Protein AF-M5BV93-F1 (afdb_monomer_lite)

pLDDT: mean 83.55, std 14.43, range [37.88, 98.06]

Organism: Thanatephorus cucumeris (strain AG1-IB / isolate 7/3/14) (NCBI:txid1108050)

Structure (mmCIF, N/CA/C/O backbone):
data_AF-M5BV93-F1
#
_entry.id   AF-M5BV93-F1
#
loop_
_atom_site.group_PDB
_atom_site.id
_atom_site.type_symbol
_atom_site.label_atom_id
_atom_site.label_alt_id
_atom_site.label_comp_id
_atom_site.label_asym_id
_atom_site.label_entity_id
_atom_site.label_seq_id
_atom_site.pdbx_PDB_ins_code
_atom_site.Cartn_x
_atom_site.Cartn_y
_atom_site.Cartn_z
_atom_site.occupancy
_atom_site.B_iso_or_equiv
_atom_site.auth_seq_id
_atom_site.auth_comp_id
_atom_site.auth_asym_id
_atom_site.auth_atom_id
_atom_site.pdbx_PDB_model_num
ATOM 1 N N . MET A 1 1 ? 0.399 -28.032 -55.503 1.00 44.06 1 MET A N 1
ATOM 2 C CA . MET A 1 1 ? 0.550 -26.565 -55.577 1.00 44.06 1 MET A CA 1
ATOM 3 C C . MET A 1 1 ? 1.725 -26.183 -54.693 1.00 44.06 1 MET A C 1
ATOM 5 O O . MET A 1 1 ? 1.679 -26.490 -53.510 1.00 44.06 1 MET A O 1
ATOM 9 N N . ALA A 1 2 ? 2.804 -25.650 -55.265 1.00 40.88 2 ALA A N 1
ATOM 10 C CA . ALA A 1 2 ? 4.003 -25.278 -54.513 1.00 40.88 2 ALA A CA 1
ATOM 11 C C . ALA A 1 2 ? 3.732 -23.995 -53.708 1.00 40.88 2 ALA A C 1
ATOM 13 O O . ALA A 1 2 ? 3.263 -23.006 -54.269 1.00 40.88 2 ALA A O 1
ATOM 14 N N . ALA A 1 3 ? 3.965 -24.034 -52.396 1.00 58.75 3 ALA A N 1
ATOM 15 C CA . ALA A 1 3 ? 3.723 -22.908 -51.503 1.00 58.75 3 ALA A CA 1
ATOM 16 C C . ALA A 1 3 ? 4.849 -21.866 -51.628 1.00 58.75 3 ALA A C 1
ATOM 18 O O . ALA A 1 3 ? 6.026 -22.208 -51.554 1.00 58.75 3 ALA A O 1
ATOM 19 N N . LEU A 1 4 ? 4.471 -20.589 -51.753 1.00 59.97 4 LEU A N 1
ATOM 20 C CA . LEU A 1 4 ? 5.341 -19.401 -51.861 1.00 59.97 4 LEU A CA 1
ATOM 21 C C . LEU A 1 4 ? 6.442 -19.288 -50.785 1.00 59.97 4 LEU A C 1
ATOM 23 O O . LEU A 1 4 ? 7.391 -18.530 -50.961 1.00 59.97 4 LEU A O 1
ATOM 27 N N . ALA A 1 5 ? 6.345 -20.053 -49.697 1.00 64.69 5 ALA A N 1
ATOM 28 C CA . ALA A 1 5 ? 7.326 -20.086 -48.618 1.00 64.69 5 ALA A CA 1
ATOM 29 C C . ALA A 1 5 ? 8.699 -20.654 -49.035 1.00 64.69 5 ALA A C 1
ATOM 31 O O . ALA A 1 5 ? 9.691 -20.344 -48.387 1.00 64.69 5 ALA A O 1
ATOM 32 N N . SER A 1 6 ? 8.792 -21.441 -50.117 1.00 69.38 6 SER A N 1
ATOM 33 C CA . SER A 1 6 ? 10.074 -22.004 -50.582 1.00 69.38 6 SER A CA 1
ATOM 34 C C . SER A 1 6 ? 10.890 -21.064 -51.482 1.00 69.38 6 SER A C 1
ATOM 36 O O . SER A 1 6 ? 11.976 -21.435 -51.916 1.00 69.38 6 SER A O 1
ATOM 38 N N . LEU A 1 7 ? 10.358 -19.881 -51.812 1.00 74.94 7 LEU A N 1
ATOM 39 C CA . LEU A 1 7 ? 10.981 -18.890 -52.703 1.00 74.94 7 LEU A CA 1
ATOM 40 C C . LEU A 1 7 ? 11.632 -17.719 -51.953 1.00 74.94 7 LEU A C 1
ATOM 42 O O . LEU A 1 7 ? 12.190 -16.828 -52.591 1.00 74.94 7 LEU A O 1
ATOM 46 N N . LEU A 1 8 ? 11.568 -17.699 -50.619 1.00 74.56 8 LEU A N 1
ATOM 47 C CA . LEU A 1 8 ? 12.142 -16.626 -49.811 1.00 74.56 8 LEU A CA 1
ATOM 48 C C . LEU A 1 8 ? 13.464 -17.066 -49.156 1.00 74.56 8 LEU A C 1
ATOM 50 O O . LEU A 1 8 ? 13.563 -18.201 -48.685 1.00 74.56 8 LEU A O 1
ATOM 54 N N . PRO A 1 9 ? 14.484 -16.186 -49.117 1.00 76.62 9 PRO A N 1
ATOM 55 C CA . PRO A 1 9 ? 15.747 -16.463 -48.441 1.00 76.62 9 PRO A CA 1
ATOM 56 C C . PRO A 1 9 ? 15.533 -16.638 -46.933 1.00 76.62 9 PRO A C 1
ATOM 58 O O . PRO A 1 9 ? 14.697 -15.962 -46.329 1.00 76.62 9 PRO A O 1
ATOM 61 N N . GLN A 1 10 ? 16.298 -17.547 -46.325 1.00 70.44 10 GLN A N 1
ATOM 62 C CA . GLN A 1 10 ? 16.201 -17.836 -44.893 1.00 70.44 10 GLN A CA 1
ATOM 63 C C . GLN A 1 10 ? 16.532 -16.590 -44.044 1.00 70.44 10 GLN A C 1
ATOM 65 O O . GLN A 1 10 ? 17.451 -15.841 -44.391 1.00 70.44 10 GLN A O 1
ATOM 70 N N . PRO A 1 11 ? 15.796 -16.343 -42.943 1.00 73.19 11 PRO A N 1
ATOM 71 C CA . PRO A 1 11 ? 16.008 -15.173 -42.097 1.00 73.19 11 PRO A CA 1
ATOM 72 C C . PRO A 1 11 ? 17.377 -15.218 -41.399 1.00 73.19 11 PRO A C 1
ATOM 74 O O . PRO A 1 11 ? 17.785 -16.241 -40.861 1.00 73.19 11 PRO A O 1
ATOM 77 N N . VAL A 1 12 ? 18.069 -14.074 -41.381 1.00 72.06 12 VAL A N 1
ATOM 78 C CA . VAL A 1 12 ? 19.452 -13.913 -40.876 1.00 72.06 12 VAL A CA 1
ATOM 79 C C . VAL A 1 12 ? 19.544 -13.949 -39.338 1.00 72.06 12 VAL A C 1
ATOM 81 O O . VAL A 1 12 ? 20.627 -14.118 -38.779 1.00 72.06 12 VAL A O 1
ATOM 84 N N . HIS A 1 13 ? 18.419 -13.823 -38.631 1.00 59.84 13 HIS A N 1
ATOM 85 C CA . HIS A 1 13 ? 18.359 -13.890 -37.171 1.00 59.84 13 HIS A CA 1
ATOM 86 C C . HIS A 1 13 ? 17.298 -14.902 -36.737 1.00 59.84 13 HIS A C 1
ATOM 88 O O . HIS A 1 13 ? 16.101 -14.633 -36.836 1.00 59.84 13 HIS A O 1
ATOM 94 N N . ALA A 1 14 ? 17.751 -16.064 -36.267 1.00 60.91 14 ALA A N 1
ATOM 95 C CA . ALA A 1 14 ? 16.921 -16.994 -35.511 1.00 60.91 14 ALA A CA 1
ATOM 96 C C . ALA A 1 14 ? 16.779 -16.481 -34.064 1.00 60.91 14 ALA A C 1
ATOM 98 O O . ALA A 1 14 ? 17.741 -15.908 -33.537 1.00 60.91 14 ALA A O 1
ATOM 99 N N . PRO A 1 15 ? 15.612 -16.635 -33.415 1.00 49.47 15 PRO A N 1
ATOM 100 C CA . PRO A 1 15 ? 15.511 -16.403 -31.981 1.00 49.47 15 PRO A CA 1
ATOM 101 C C . PRO A 1 15 ? 16.455 -17.364 -31.248 1.00 49.47 15 PRO A C 1
ATOM 103 O O . PRO A 1 15 ? 16.585 -18.527 -31.619 1.00 49.47 15 PRO A O 1
ATOM 106 N N . ILE A 1 16 ? 17.147 -16.833 -30.243 1.00 46.16 16 ILE A N 1
ATOM 107 C CA . ILE A 1 16 ? 18.013 -17.589 -29.340 1.00 46.16 16 ILE A CA 1
ATOM 108 C C . ILE A 1 16 ? 17.108 -18.551 -28.568 1.00 46.16 16 ILE A C 1
ATOM 110 O O . ILE A 1 16 ? 16.180 -18.104 -27.898 1.00 46.16 16 ILE A O 1
ATOM 114 N N . GLU A 1 17 ? 17.348 -19.850 -28.723 1.00 41.94 17 GLU A N 1
ATOM 115 C CA . GLU A 1 17 ? 16.700 -20.902 -27.944 1.00 41.94 17 GLU A CA 1
ATOM 116 C C . GLU A 1 17 ? 17.255 -20.833 -26.515 1.00 41.94 17 GLU A C 1
ATOM 118 O O . GLU A 1 17 ? 18.449 -21.048 -26.292 1.00 41.94 17 GLU A O 1
ATOM 123 N N . ASP A 1 18 ? 16.405 -20.458 -25.557 1.00 40.78 18 ASP A N 1
ATOM 124 C CA . ASP A 1 18 ? 16.686 -20.666 -24.140 1.00 40.78 18 ASP A CA 1
ATOM 125 C C . ASP A 1 18 ? 16.847 -22.177 -23.905 1.00 40.78 18 ASP A C 1
ATOM 127 O O . ASP A 1 18 ? 16.100 -22.977 -24.469 1.00 40.78 18 ASP A O 1
ATOM 131 N N . GLU A 1 19 ? 17.845 -22.572 -23.108 1.00 45.31 19 GLU A N 1
ATOM 132 C CA . GLU A 1 19 ? 18.128 -23.974 -22.782 1.00 45.31 19 GLU A CA 1
ATOM 133 C C . GLU A 1 19 ? 16.930 -24.609 -22.053 1.00 45.31 19 GLU A C 1
ATOM 135 O O . GLU A 1 19 ? 16.818 -24.564 -20.826 1.00 45.31 19 GLU A O 1
ATOM 140 N N . GLU A 1 20 ? 16.014 -25.196 -22.824 1.00 41.03 20 GLU A N 1
ATOM 141 C CA . GLU A 1 20 ? 14.934 -26.029 -22.319 1.00 41.03 20 GLU A CA 1
ATOM 142 C C . GLU A 1 20 ? 15.480 -27.406 -21.926 1.00 41.03 20 GLU A C 1
ATOM 144 O O . GLU A 1 20 ? 16.110 -28.133 -22.697 1.00 41.03 20 GLU A O 1
ATOM 149 N N . GLU A 1 21 ? 15.204 -27.752 -20.673 1.00 43.31 21 GLU A N 1
ATOM 150 C CA . GLU A 1 21 ? 15.234 -29.095 -20.115 1.00 43.31 21 GLU A CA 1
ATOM 151 C C . GLU A 1 21 ? 14.650 -30.093 -21.130 1.00 43.31 21 GLU A C 1
ATOM 153 O O . GLU A 1 21 ? 13.546 -29.892 -21.631 1.00 43.31 21 GLU A O 1
ATOM 158 N N . VAL A 1 22 ? 15.404 -31.149 -21.457 1.00 39.09 22 VAL A N 1
ATOM 159 C CA . VAL A 1 22 ? 15.088 -32.127 -22.513 1.00 39.09 22 VAL A CA 1
ATOM 160 C C . VAL A 1 22 ? 13.664 -32.678 -22.352 1.00 39.09 22 VAL A C 1
ATOM 162 O O . VAL A 1 22 ? 13.432 -33.657 -21.641 1.00 39.09 22 VAL A O 1
ATOM 165 N N . GLN A 1 23 ? 12.706 -32.071 -23.051 1.00 38.66 23 GLN A N 1
ATOM 166 C CA . GLN A 1 23 ? 11.392 -32.645 -23.289 1.00 38.66 23 GLN A CA 1
ATOM 167 C C . GLN A 1 23 ? 11.503 -33.612 -24.465 1.00 38.66 23 GLN A C 1
ATOM 169 O O . GLN A 1 23 ? 11.997 -33.282 -25.544 1.00 38.66 23 GLN A O 1
ATOM 174 N N . ALA A 1 24 ? 11.071 -34.849 -24.228 1.00 39.78 24 ALA A N 1
ATOM 175 C CA . ALA A 1 24 ? 11.022 -35.894 -25.240 1.00 39.78 24 ALA A CA 1
ATOM 176 C C . ALA A 1 24 ? 10.224 -35.431 -26.480 1.00 39.78 24 ALA A C 1
ATOM 178 O O . ALA A 1 24 ? 9.238 -34.704 -26.335 1.00 39.78 24 ALA A O 1
ATOM 179 N N . PRO A 1 25 ? 10.604 -35.865 -27.697 1.00 37.88 25 PRO A N 1
ATOM 180 C CA . PRO A 1 25 ? 9.969 -35.414 -28.929 1.00 37.88 25 PRO A CA 1
ATOM 181 C C . PRO A 1 25 ? 8.482 -35.778 -28.938 1.00 37.88 25 PRO A C 1
ATOM 183 O O . PRO A 1 25 ? 8.111 -36.953 -28.889 1.00 37.88 25 PRO A O 1
ATOM 186 N N . VAL A 1 26 ? 7.627 -34.759 -29.039 1.00 40.81 26 VAL A N 1
ATOM 187 C CA . VAL A 1 26 ? 6.180 -34.917 -29.207 1.00 40.81 26 VAL A CA 1
ATOM 188 C C . VAL A 1 26 ? 5.905 -35.352 -30.646 1.00 40.81 26 VAL A C 1
ATOM 190 O O . VAL A 1 26 ? 5.585 -34.560 -31.528 1.00 40.81 26 VAL A O 1
ATOM 193 N N . THR A 1 27 ? 6.061 -36.644 -30.917 1.00 38.44 27 THR A N 1
ATOM 194 C CA . THR A 1 27 ? 5.458 -37.254 -32.100 1.00 38.44 27 THR A CA 1
ATOM 195 C C . THR A 1 27 ? 3.942 -37.194 -31.941 1.00 38.44 27 THR A C 1
ATOM 197 O O . THR A 1 27 ? 3.404 -37.745 -30.980 1.00 38.44 27 THR A O 1
ATOM 200 N N . THR A 1 28 ? 3.240 -36.575 -32.890 1.00 44.41 28 THR A N 1
ATOM 201 C CA . THR A 1 28 ? 1.785 -36.693 -33.083 1.00 44.41 28 THR A CA 1
ATOM 202 C C . THR A 1 28 ? 1.445 -38.106 -33.570 1.00 44.41 28 THR A C 1
ATOM 204 O O . THR A 1 28 ? 1.007 -38.334 -34.691 1.00 44.41 28 THR A O 1
ATOM 207 N N . ALA A 1 29 ? 1.684 -39.092 -32.712 1.00 42.03 29 ALA A N 1
ATOM 208 C CA . ALA A 1 29 ? 1.083 -40.408 -32.799 1.00 42.03 29 ALA A CA 1
ATOM 209 C C . ALA A 1 29 ? -0.076 -40.414 -31.799 1.00 42.03 29 ALA A C 1
ATOM 211 O O . ALA A 1 29 ? 0.137 -40.147 -30.616 1.00 42.03 29 ALA A O 1
ATOM 212 N N . LEU A 1 30 ? -1.304 -40.673 -32.265 1.00 47.44 30 LEU A N 1
ATOM 213 C CA . LEU A 1 30 ? -2.432 -40.907 -31.366 1.00 47.44 30 LEU A CA 1
ATOM 214 C C . LEU A 1 30 ? -2.038 -42.027 -30.395 1.00 47.44 30 LEU A C 1
ATOM 216 O O . LEU A 1 30 ? -1.857 -43.173 -30.807 1.00 47.44 30 LEU A O 1
ATOM 220 N N . ALA A 1 31 ? -1.895 -41.691 -29.112 1.00 50.12 31 ALA A N 1
ATOM 221 C CA . ALA A 1 31 ? -1.793 -42.688 -28.058 1.00 50.12 31 ALA A CA 1
ATOM 222 C C . ALA A 1 31 ? -3.003 -43.639 -28.164 1.00 50.12 31 ALA A C 1
ATOM 224 O O . ALA A 1 31 ? -4.094 -43.182 -28.524 1.00 50.12 31 ALA A O 1
ATOM 225 N N . PRO A 1 32 ? -2.852 -44.945 -27.872 1.00 48.50 32 PRO A N 1
ATOM 226 C CA . PRO A 1 32 ? -3.992 -45.851 -27.850 1.00 48.50 32 PRO A CA 1
ATOM 227 C C . PRO A 1 32 ? -5.024 -45.289 -26.873 1.00 48.50 32 PRO A C 1
ATOM 229 O O . PRO A 1 32 ? -4.730 -45.119 -25.689 1.00 48.50 32 PRO A O 1
ATOM 232 N N . ALA A 1 33 ? -6.208 -44.948 -27.383 1.00 59.50 33 ALA A N 1
ATOM 233 C CA . ALA A 1 33 ? -7.297 -44.455 -26.560 1.00 59.50 33 ALA A CA 1
ATOM 234 C C . ALA A 1 33 ? -7.592 -45.511 -25.490 1.00 59.50 33 ALA A C 1
ATOM 236 O O . ALA A 1 33 ? -8.011 -46.627 -25.803 1.00 59.50 33 ALA A O 1
ATOM 237 N N . VAL A 1 34 ? -7.319 -45.180 -24.228 1.00 65.44 34 VAL A N 1
ATOM 238 C CA . VAL A 1 34 ? -7.733 -46.011 -23.101 1.00 65.44 34 VAL A CA 1
ATOM 239 C C . VAL A 1 34 ? -9.257 -46.047 -23.147 1.00 65.44 34 VAL A C 1
ATOM 241 O O . VAL A 1 34 ? -9.915 -45.021 -22.984 1.00 65.44 34 VAL A O 1
ATOM 244 N N . VAL A 1 35 ? -9.825 -47.212 -23.454 1.00 76.06 35 VAL A N 1
ATOM 245 C CA . VAL A 1 35 ? -11.278 -47.382 -23.528 1.00 76.06 35 VAL A CA 1
ATOM 246 C C . VAL A 1 35 ? -11.812 -47.396 -22.102 1.00 76.06 35 VAL A C 1
ATOM 248 O O . VAL A 1 35 ? -11.743 -48.406 -21.405 1.00 76.06 35 VAL A O 1
ATOM 251 N N . ILE A 1 36 ? -12.311 -46.245 -21.659 1.00 82.81 36 ILE A N 1
ATOM 252 C CA . ILE A 1 36 ? -12.978 -46.089 -20.367 1.00 82.81 36 ILE A CA 1
ATOM 253 C C . ILE A 1 36 ? -14.384 -46.690 -20.498 1.00 82.81 36 ILE A C 1
ATOM 255 O O . ILE A 1 36 ? -15.158 -46.215 -21.337 1.00 82.81 36 ILE A O 1
ATOM 259 N N . PRO A 1 37 ? -14.759 -47.710 -19.699 1.00 84.94 37 PRO A N 1
ATOM 260 C CA . PRO A 1 37 ? -16.099 -48.277 -19.780 1.00 84.94 37 PRO A CA 1
ATOM 261 C C . PRO A 1 37 ? -17.160 -47.215 -19.440 1.00 84.94 37 PRO A C 1
ATOM 263 O O . PRO A 1 37 ? -16.916 -46.355 -18.582 1.00 84.94 37 PRO A O 1
ATOM 266 N N . PRO A 1 38 ? -18.339 -47.243 -20.084 1.00 85.25 38 PRO A N 1
ATOM 267 C CA . PRO A 1 38 ? -19.415 -46.306 -19.789 1.00 85.25 38 PRO A CA 1
ATOM 268 C C . PRO A 1 38 ? -20.003 -46.550 -18.391 1.00 85.25 38 PRO A C 1
ATOM 270 O O . PRO A 1 38 ? -19.792 -47.594 -17.768 1.00 85.25 38 PRO A O 1
ATOM 273 N N . TYR A 1 39 ? -20.758 -45.566 -17.900 1.00 85.56 39 TYR A N 1
ATOM 274 C CA . TYR A 1 39 ? -21.454 -45.647 -16.615 1.00 85.56 39 TYR A CA 1
ATOM 275 C C . TYR A 1 39 ? -22.301 -46.930 -16.512 1.00 85.56 39 TYR A C 1
ATOM 277 O O . TYR A 1 39 ? -22.977 -47.309 -17.469 1.00 85.56 39 TYR A O 1
ATOM 285 N N . GLY A 1 40 ? -22.229 -47.624 -15.372 1.00 82.62 40 GLY A N 1
ATOM 286 C CA . GLY A 1 40 ? -22.918 -48.903 -15.148 1.00 82.62 40 GLY A CA 1
ATOM 287 C C . GLY A 1 40 ? -22.202 -50.160 -15.673 1.00 82.62 40 GLY A C 1
ATOM 288 O O . GLY A 1 40 ? -22.586 -51.266 -15.300 1.00 82.62 40 GLY A O 1
ATOM 289 N N . GLN A 1 41 ? -21.133 -50.029 -16.471 1.00 84.50 41 GLN A N 1
ATOM 290 C CA . GLN A 1 41 ? -20.312 -51.161 -16.950 1.00 84.50 41 GLN A CA 1
ATOM 291 C C . GLN A 1 41 ? -18.921 -51.219 -16.294 1.00 84.50 41 GLN A C 1
ATOM 293 O O . GLN A 1 41 ? -18.026 -51.917 -16.765 1.00 84.50 41 GLN A O 1
ATOM 298 N N . ARG A 1 42 ? -18.726 -50.495 -15.185 1.00 82.25 42 ARG A N 1
ATOM 299 C CA . ARG A 1 42 ? -17.436 -50.368 -14.479 1.00 82.25 42 ARG A CA 1
ATOM 300 C C . ARG A 1 42 ? -17.229 -51.383 -13.349 1.00 82.25 42 ARG A C 1
ATOM 302 O O . ARG A 1 42 ? -16.289 -51.263 -12.566 1.00 82.25 42 ARG A O 1
ATOM 309 N N . ASN A 1 43 ? -18.075 -52.407 -13.263 1.00 78.50 43 ASN A N 1
ATOM 310 C CA . ASN A 1 43 ? -17.977 -53.430 -12.224 1.00 78.50 43 ASN A CA 1
ATOM 311 C C . ASN A 1 43 ? -16.667 -54.222 -12.352 1.00 78.50 43 ASN A C 1
ATOM 313 O O . ASN A 1 43 ? -16.418 -54.881 -13.357 1.00 78.50 43 ASN A O 1
ATOM 317 N N . GLY A 1 44 ? -15.824 -54.152 -11.318 1.00 81.50 44 GLY A N 1
ATOM 318 C CA . GLY A 1 44 ? -14.508 -54.801 -11.293 1.00 81.50 44 GLY A CA 1
ATOM 319 C C . GLY A 1 44 ? -13.387 -54.012 -11.981 1.00 81.50 44 GLY A C 1
ATOM 320 O O . GLY A 1 44 ? -12.223 -54.393 -11.854 1.00 81.50 44 GLY A O 1
ATOM 321 N N . TRP A 1 45 ? -13.702 -52.893 -12.638 1.00 84.44 45 TRP A N 1
ATOM 322 C CA . TRP A 1 45 ? -12.709 -51.996 -13.223 1.00 84.44 45 TRP A CA 1
ATOM 323 C C . TRP A 1 45 ? -12.146 -51.045 -12.159 1.00 84.44 45 TRP A C 1
ATOM 325 O O . TRP A 1 45 ? -12.879 -50.492 -11.340 1.00 84.44 45 TRP A O 1
ATOM 335 N N . ARG A 1 46 ? -10.819 -50.882 -12.135 1.00 87.06 46 ARG A N 1
ATOM 336 C CA . ARG A 1 46 ? -10.105 -50.115 -11.104 1.00 87.06 46 ARG A CA 1
ATOM 337 C C . ARG A 1 46 ? -9.221 -49.054 -11.760 1.00 87.06 46 ARG A C 1
ATOM 339 O O . ARG A 1 46 ? -8.147 -49.408 -12.242 1.00 87.06 46 ARG A O 1
ATOM 346 N N . PRO A 1 47 ? -9.643 -47.781 -11.772 1.00 87.38 47 PRO A N 1
ATOM 347 C CA . PRO A 1 47 ? -8.819 -46.697 -12.297 1.00 87.38 47 PRO A CA 1
ATOM 348 C C . PRO A 1 47 ? -7.612 -46.459 -11.377 1.00 87.38 47 PRO A C 1
ATOM 350 O O . PRO A 1 47 ? -7.765 -46.335 -10.159 1.00 87.38 47 PRO A O 1
ATOM 353 N N . SER A 1 48 ? -6.405 -46.409 -11.945 1.00 84.31 48 SER A N 1
ATOM 354 C CA . SER A 1 48 ? -5.163 -46.178 -11.191 1.00 84.31 48 SER A CA 1
ATOM 355 C C . SER A 1 48 ? -4.246 -45.145 -11.837 1.00 84.31 48 SER A C 1
ATOM 357 O O . SER A 1 48 ? -3.507 -44.471 -11.118 1.00 84.31 48 SER A O 1
ATOM 359 N N . LYS A 1 49 ? -4.235 -45.036 -13.167 1.00 87.50 49 LYS A N 1
ATOM 360 C CA . LYS A 1 49 ? -3.414 -44.069 -13.902 1.00 87.50 49 LYS A CA 1
ATOM 361 C C . LYS A 1 49 ? -4.229 -42.817 -14.193 1.00 87.50 49 LYS A C 1
ATOM 363 O O . LYS A 1 49 ? -5.444 -42.885 -14.329 1.00 87.50 49 LYS A O 1
ATOM 368 N N . GLN A 1 50 ? -3.554 -41.683 -14.384 1.00 86.62 50 GLN A N 1
ATOM 369 C CA . GLN A 1 50 ? -4.232 -40.434 -14.749 1.00 86.62 50 GLN A CA 1
ATOM 370 C C . GLN A 1 50 ? -5.020 -40.561 -16.067 1.00 86.62 50 GLN A C 1
ATOM 372 O O . GLN A 1 50 ? -6.086 -39.970 -16.205 1.00 86.62 50 GLN A O 1
ATOM 377 N N . ALA A 1 51 ? -4.535 -41.392 -16.996 1.00 87.88 51 ALA A N 1
ATOM 378 C CA . ALA A 1 51 ? -5.202 -41.681 -18.264 1.00 87.88 51 ALA A CA 1
ATOM 379 C C . ALA A 1 51 ? -6.540 -42.433 -18.109 1.00 87.88 51 ALA A C 1
ATOM 381 O O . ALA A 1 51 ? -7.388 -42.332 -18.991 1.00 87.88 51 ALA A O 1
ATOM 382 N N . ASP A 1 52 ? -6.759 -43.141 -16.993 1.00 88.19 52 ASP A N 1
ATOM 383 C CA . ASP A 1 52 ? -8.005 -43.879 -16.745 1.00 88.19 52 ASP A CA 1
ATOM 384 C C . ASP A 1 52 ? -9.180 -42.935 -16.429 1.00 88.19 52 ASP A C 1
ATOM 386 O O . ASP A 1 52 ? -10.327 -43.368 -16.435 1.00 88.19 52 ASP A O 1
ATOM 390 N N . PHE A 1 53 ? -8.910 -41.652 -16.159 1.00 87.25 53 PHE A N 1
ATOM 391 C CA . PHE A 1 53 ? -9.928 -40.639 -15.870 1.00 87.25 53 PHE A CA 1
ATOM 392 C C . PHE A 1 53 ? -10.311 -39.793 -17.096 1.00 87.25 53 PHE A C 1
ATOM 394 O O . PHE A 1 53 ? -11.228 -38.986 -17.002 1.00 87.25 53 PHE A O 1
ATOM 401 N N . GLY A 1 54 ? -9.645 -39.954 -18.248 1.00 86.06 54 GLY A N 1
ATOM 402 C CA . GLY A 1 54 ? -9.934 -39.168 -19.456 1.00 86.06 54 GLY A CA 1
ATOM 403 C C . GLY A 1 54 ? -9.769 -37.660 -19.226 1.00 86.06 54 GLY A C 1
ATOM 404 O O . GLY A 1 54 ? -8.674 -37.209 -18.900 1.00 86.06 54 GLY A O 1
ATOM 405 N N . ASP A 1 55 ? -10.863 -36.903 -19.354 1.00 83.75 55 ASP A N 1
ATOM 406 C CA . ASP A 1 55 ? -10.935 -35.451 -19.084 1.00 83.75 55 ASP A CA 1
ATOM 407 C C . ASP A 1 55 ? -11.029 -35.115 -17.575 1.00 83.75 55 ASP A C 1
ATOM 409 O O . ASP A 1 55 ? -11.233 -33.976 -17.161 1.00 83.75 55 ASP A O 1
ATOM 413 N N . GLY A 1 56 ? -10.885 -36.130 -16.719 1.00 85.00 56 GLY A N 1
ATOM 414 C CA . GLY A 1 56 ? -10.949 -36.022 -15.269 1.00 85.00 56 GLY A CA 1
ATOM 415 C C . GLY A 1 56 ? -12.249 -36.565 -14.673 1.00 85.00 56 GLY A C 1
ATOM 416 O O . GLY A 1 56 ? -13.086 -37.175 -15.335 1.00 85.00 56 GLY A O 1
ATOM 417 N N . GLY A 1 57 ? -12.402 -36.350 -13.365 1.00 87.44 57 GLY A N 1
ATOM 418 C CA . GLY A 1 57 ? -13.522 -36.874 -12.583 1.00 87.44 57 GLY A CA 1
ATOM 419 C C . GLY A 1 57 ? -13.248 -38.259 -11.991 1.00 87.44 57 GLY A C 1
ATOM 420 O O . GLY A 1 57 ? -12.626 -39.120 -12.604 1.00 87.44 57 GLY A O 1
ATOM 421 N N . ALA A 1 58 ? -13.689 -38.458 -10.749 1.00 91.25 58 ALA A N 1
ATOM 422 C CA . ALA A 1 58 ? -13.607 -39.742 -10.059 1.00 91.25 58 ALA A CA 1
ATOM 423 C C . ALA A 1 58 ? -14.934 -40.499 -10.204 1.00 91.25 58 ALA A C 1
ATOM 425 O O . ALA A 1 58 ? -16.006 -39.894 -10.194 1.00 91.25 58 ALA A O 1
ATOM 426 N N . TYR A 1 59 ? -14.871 -41.824 -10.296 1.00 90.12 59 TYR A N 1
ATOM 427 C CA . TYR A 1 59 ? -16.035 -42.690 -10.452 1.00 90.12 59 TYR A CA 1
ATOM 428 C C . TYR A 1 59 ? -16.530 -43.170 -9.081 1.00 90.12 59 TYR A C 1
ATOM 430 O O . TYR A 1 59 ? -15.872 -44.013 -8.466 1.00 90.12 59 TYR A O 1
ATOM 438 N N . PRO A 1 60 ? -17.683 -42.683 -8.580 1.00 89.44 60 PRO A N 1
ATOM 439 C CA . PRO A 1 60 ? -18.169 -43.036 -7.242 1.00 89.44 60 PRO A CA 1
ATOM 440 C C . PRO A 1 60 ? -18.601 -44.506 -7.123 1.00 89.44 60 PRO A C 1
ATOM 442 O O . PRO A 1 60 ? -18.623 -45.051 -6.024 1.00 89.44 60 PRO A O 1
ATOM 445 N N . GLU A 1 61 ? -18.915 -45.153 -8.248 1.00 88.50 61 GLU A N 1
ATOM 446 C CA . GLU A 1 61 ? -19.265 -46.579 -8.341 1.00 88.50 61 GLU A CA 1
ATOM 447 C C . GLU A 1 61 ? -18.057 -47.518 -8.163 1.00 88.50 61 GLU A C 1
ATOM 449 O O . GLU A 1 61 ? -18.215 -48.688 -7.818 1.00 88.50 61 GLU A O 1
ATOM 454 N N . CYS A 1 62 ? -16.835 -47.004 -8.336 1.00 87.25 62 CYS A N 1
ATOM 455 C CA . CYS A 1 62 ? -15.608 -47.751 -8.095 1.00 87.25 62 CYS A CA 1
ATOM 456 C C . CYS A 1 62 ? -15.122 -47.487 -6.661 1.00 87.25 62 CYS A C 1
ATOM 458 O O . CYS A 1 62 ? -14.566 -46.428 -6.371 1.00 87.25 62 CYS A O 1
ATOM 460 N N . HIS A 1 63 ? -15.280 -48.460 -5.759 1.00 87.62 63 HIS A N 1
ATOM 461 C CA . HIS A 1 63 ? -14.860 -48.369 -4.348 1.00 87.62 63 HIS A CA 1
ATOM 462 C C . HIS A 1 63 ? -13.331 -48.467 -4.153 1.00 87.62 63 HIS A C 1
ATOM 464 O O . HIS A 1 63 ? -12.819 -49.337 -3.449 1.00 87.62 63 HIS A O 1
ATOM 470 N N . VAL A 1 64 ? -12.587 -47.576 -4.802 1.00 88.94 64 VAL A N 1
ATOM 471 C CA . VAL A 1 64 ? -11.134 -47.411 -4.700 1.00 88.94 64 VAL A CA 1
ATOM 472 C C . VAL A 1 64 ? -10.843 -45.922 -4.542 1.00 88.94 64 VAL A C 1
ATOM 474 O O . VAL A 1 64 ? -11.539 -45.088 -5.122 1.00 88.94 64 VAL A O 1
ATOM 477 N N . ALA A 1 65 ? -9.820 -45.580 -3.756 1.00 89.31 65 ALA A N 1
ATOM 478 C CA . ALA A 1 65 ? -9.366 -44.201 -3.631 1.00 89.31 65 ALA A CA 1
ATOM 479 C C . ALA A 1 65 ? -8.818 -43.707 -4.978 1.00 89.31 65 ALA A C 1
ATOM 481 O O . ALA A 1 65 ? -7.824 -44.223 -5.487 1.00 89.31 65 ALA A O 1
ATOM 482 N N . GLN A 1 66 ? -9.499 -42.721 -5.547 1.00 90.75 66 GLN A N 1
ATOM 483 C CA . GLN A 1 66 ? -9.214 -42.154 -6.857 1.00 90.75 66 GLN A CA 1
ATOM 484 C C . GLN A 1 66 ? -8.739 -40.719 -6.688 1.00 90.75 66 GLN A C 1
ATOM 486 O O . GLN A 1 66 ? -9.318 -39.963 -5.910 1.00 90.75 66 GLN A O 1
ATOM 491 N N . TYR A 1 67 ? -7.701 -40.349 -7.433 1.00 91.00 67 TYR A N 1
ATOM 492 C CA . TYR A 1 67 ? -7.074 -39.033 -7.333 1.00 91.00 67 TYR A CA 1
ATOM 493 C C . TYR A 1 67 ? -6.840 -38.427 -8.727 1.00 91.00 67 TYR A C 1
ATOM 495 O O . TYR A 1 67 ? -5.685 -38.313 -9.142 1.00 91.00 67 TYR A O 1
ATOM 503 N N . PRO A 1 68 ? -7.900 -38.062 -9.479 1.00 91.88 68 PRO A N 1
ATOM 504 C CA . PRO A 1 68 ? -7.730 -37.330 -10.732 1.00 91.88 68 PRO A CA 1
ATOM 505 C C . PRO A 1 68 ? -6.958 -36.028 -10.478 1.00 91.88 68 PRO A C 1
ATOM 507 O O . PRO A 1 68 ? -7.273 -35.305 -9.533 1.00 91.88 68 PRO A O 1
ATOM 510 N N . LEU A 1 69 ? -5.944 -35.735 -11.297 1.00 89.69 69 LEU A N 1
ATOM 511 C CA . LEU A 1 69 ? -5.062 -34.562 -11.156 1.00 89.69 69 LEU A CA 1
ATOM 512 C C . LEU A 1 69 ? -4.365 -34.481 -9.784 1.00 89.69 69 LEU A C 1
ATOM 514 O O . LEU A 1 69 ? -4.084 -33.394 -9.284 1.00 89.69 69 LEU A O 1
ATOM 518 N N . ASP A 1 70 ? -4.141 -35.631 -9.140 1.00 88.75 70 ASP A N 1
ATOM 519 C CA . ASP A 1 70 ? -3.570 -35.746 -7.791 1.00 88.75 70 ASP A CA 1
ATOM 520 C C . ASP A 1 70 ? -4.360 -35.016 -6.683 1.00 88.75 70 ASP A C 1
ATOM 522 O O . ASP A 1 70 ? -3.886 -34.871 -5.549 1.00 88.75 70 ASP A O 1
ATOM 526 N N . LEU A 1 71 ? -5.599 -34.603 -6.969 1.00 88.69 71 LEU A N 1
ATOM 527 C CA . LEU A 1 71 ? -6.487 -33.948 -6.013 1.00 88.69 71 LEU A CA 1
ATOM 528 C C . LEU A 1 71 ? -6.827 -34.903 -4.867 1.00 88.69 71 LEU A C 1
ATOM 530 O O . LEU A 1 71 ? -7.180 -36.054 -5.093 1.00 88.69 71 LEU A O 1
ATOM 534 N N . GLY A 1 72 ? -6.739 -34.427 -3.622 1.00 86.44 72 GLY A N 1
ATOM 535 C CA . GLY A 1 72 ? -7.050 -35.220 -2.425 1.00 86.44 72 GLY A CA 1
ATOM 536 C C . GLY A 1 72 ? -5.898 -36.085 -1.898 1.00 86.44 72 GLY A C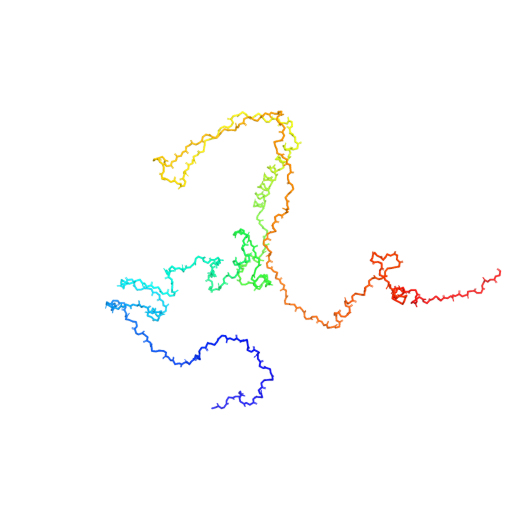 1
ATOM 537 O O . GLY A 1 72 ? -6.013 -36.641 -0.802 1.00 86.44 72 GLY A O 1
ATOM 538 N N . LYS A 1 73 ? -4.759 -36.159 -2.604 1.00 88.62 73 LYS A N 1
ATOM 539 C CA . LYS A 1 73 ? -3.531 -36.728 -2.032 1.00 88.62 73 LYS A CA 1
ATOM 540 C C . LYS A 1 73 ? -2.986 -35.799 -0.948 1.00 88.62 73 LYS A C 1
ATOM 542 O O . LYS A 1 73 ? -2.907 -34.581 -1.119 1.00 88.62 73 LYS A O 1
ATOM 547 N N . LYS A 1 74 ? -2.569 -36.375 0.182 1.00 85.75 74 LYS A N 1
ATOM 548 C CA . LYS A 1 74 ? -1.842 -35.622 1.210 1.00 85.75 74 LYS A CA 1
ATOM 549 C C . LYS A 1 74 ? -0.499 -35.186 0.625 1.00 85.75 74 LYS A C 1
ATOM 551 O O . LYS A 1 74 ? 0.294 -36.029 0.215 1.00 85.75 74 LYS A O 1
ATOM 556 N N . LYS A 1 75 ? -0.246 -33.876 0.585 1.00 82.94 75 LYS A N 1
ATOM 557 C CA . LYS A 1 75 ? 1.058 -33.338 0.179 1.00 82.94 75 LYS A CA 1
ATOM 558 C C . LYS A 1 75 ? 2.111 -33.750 1.215 1.00 82.94 75 LYS A C 1
ATOM 560 O O . LYS A 1 75 ? 1.857 -33.647 2.412 1.00 82.94 75 LYS A O 1
ATOM 565 N N . ALA A 1 76 ? 3.271 -34.221 0.750 1.00 76.81 76 ALA A N 1
ATOM 566 C CA . ALA A 1 76 ? 4.314 -34.802 1.601 1.00 76.81 76 ALA A CA 1
ATOM 567 C C . ALA A 1 76 ? 4.925 -33.803 2.602 1.00 76.81 76 ALA A C 1
ATOM 569 O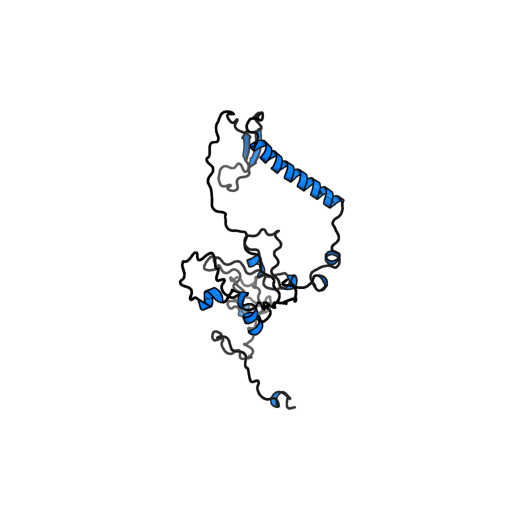 O . ALA A 1 76 ? 5.347 -34.215 3.675 1.00 76.81 76 ALA A O 1
ATOM 570 N N . ASN A 1 77 ? 4.924 -32.503 2.279 1.00 80.06 77 ASN A N 1
ATOM 571 C CA . ASN A 1 77 ? 5.385 -31.436 3.165 1.00 80.06 77 ASN A CA 1
ATOM 572 C C . ASN A 1 77 ? 4.430 -30.231 3.122 1.00 80.06 77 ASN A C 1
ATOM 574 O O . ASN A 1 77 ? 3.982 -29.855 2.032 1.00 80.06 77 ASN A O 1
ATOM 578 N N . PRO A 1 78 ? 4.145 -29.581 4.267 1.00 81.00 78 PRO A N 1
ATOM 579 C CA . PRO A 1 78 ? 3.515 -28.268 4.268 1.00 81.00 78 PRO A CA 1
ATOM 580 C C . PRO A 1 78 ? 4.503 -27.256 3.667 1.00 81.00 78 PRO A C 1
ATOM 582 O O . PRO A 1 78 ? 5.481 -26.869 4.300 1.00 81.00 78 PRO A O 1
ATOM 585 N N . GLY A 1 79 ? 4.293 -26.871 2.409 1.00 81.56 79 GLY A N 1
ATOM 586 C CA . GLY A 1 79 ? 5.099 -25.844 1.750 1.00 81.56 79 GLY A CA 1
ATOM 587 C C . GLY A 1 79 ? 4.686 -24.436 2.187 1.00 81.56 79 GLY A C 1
ATOM 588 O O . GLY A 1 79 ? 3.502 -24.173 2.373 1.00 81.56 79 GLY A O 1
ATOM 589 N N . ASN A 1 80 ? 5.643 -23.509 2.282 1.00 85.81 80 ASN A N 1
ATOM 590 C CA . ASN A 1 80 ? 5.396 -22.077 2.521 1.00 85.81 80 ASN A CA 1
ATOM 591 C C . ASN A 1 80 ? 4.998 -21.329 1.227 1.00 85.81 80 ASN A C 1
ATOM 593 O O . ASN A 1 80 ? 5.459 -20.222 0.962 1.00 85.81 80 ASN A O 1
ATOM 597 N N . THR A 1 81 ? 4.219 -21.976 0.359 1.00 86.06 81 THR A N 1
ATOM 598 C CA . THR A 1 81 ? 3.824 -21.429 -0.945 1.00 86.06 81 THR A CA 1
ATOM 599 C C . THR A 1 81 ? 2.382 -20.951 -0.885 1.00 86.06 81 THR A C 1
ATOM 601 O O . THR A 1 81 ? 1.503 -21.657 -0.388 1.00 86.06 81 THR A O 1
ATOM 604 N N . LEU A 1 82 ? 2.135 -19.735 -1.377 1.00 85.88 82 LEU A N 1
ATOM 605 C CA . LEU A 1 82 ? 0.776 -19.237 -1.557 1.00 85.88 82 LEU A CA 1
ATOM 606 C C . LEU A 1 82 ? 0.068 -20.107 -2.602 1.00 85.88 82 LEU A C 1
ATOM 608 O O . LEU A 1 82 ? 0.654 -20.445 -3.631 1.00 85.88 82 LEU A O 1
ATOM 612 N N . ALA A 1 83 ? -1.180 -20.488 -2.330 1.00 88.69 83 ALA A N 1
ATOM 613 C CA . ALA A 1 83 ? -1.967 -21.268 -3.276 1.00 88.69 83 ALA A CA 1
ATOM 614 C C . ALA A 1 83 ? -2.163 -20.480 -4.579 1.00 88.69 83 ALA A C 1
ATOM 616 O O . ALA A 1 83 ? -2.524 -19.304 -4.540 1.00 88.69 83 ALA A O 1
ATOM 617 N N . LEU A 1 84 ? -1.949 -21.139 -5.721 1.00 90.25 84 LEU A N 1
ATOM 618 C CA . LEU A 1 84 ? -2.215 -20.551 -7.028 1.00 90.25 84 LEU A CA 1
ATOM 619 C C . LEU A 1 84 ? -3.722 -20.318 -7.164 1.00 90.25 84 LEU A C 1
ATOM 621 O O . LEU A 1 84 ? -4.504 -21.267 -7.129 1.00 90.25 84 LEU A O 1
ATOM 625 N N . GLN A 1 85 ? -4.120 -19.056 -7.262 1.00 92.00 85 GLN A N 1
ATOM 626 C CA . GLN A 1 85 ? -5.510 -18.662 -7.453 1.00 92.00 85 GLN A CA 1
ATOM 627 C C . GLN A 1 85 ? -5.767 -18.398 -8.935 1.00 92.00 85 GLN A C 1
ATOM 629 O O . GLN A 1 85 ? -4.868 -17.979 -9.662 1.00 92.00 85 GLN A O 1
ATOM 634 N N . VAL A 1 86 ? -7.003 -18.621 -9.365 1.00 93.62 86 VAL A N 1
ATOM 635 C CA . VAL A 1 86 ? -7.476 -18.366 -10.730 1.00 93.62 86 VAL A CA 1
ATOM 636 C C . VAL A 1 86 ? -8.684 -17.430 -10.634 1.00 93.62 86 VAL A C 1
ATOM 638 O O . VAL A 1 86 ? -9.402 -17.464 -9.630 1.00 93.62 86 VAL A O 1
ATOM 641 N N . ASP A 1 87 ? -8.840 -16.521 -11.593 1.00 89.31 87 ASP A N 1
ATOM 642 C CA . ASP A 1 87 ? -10.004 -15.633 -11.686 1.00 89.31 87 ASP A CA 1
ATOM 643 C C . ASP A 1 87 ? -11.219 -16.348 -12.310 1.00 89.31 87 ASP A C 1
ATOM 645 O O . ASP A 1 87 ? -11.189 -17.555 -12.560 1.00 89.31 87 ASP A O 1
ATOM 649 N N . ALA A 1 88 ? -12.328 -15.626 -12.486 1.00 90.56 88 ALA A N 1
ATOM 650 C CA . ALA A 1 88 ? -13.544 -16.197 -13.066 1.00 90.56 88 ALA A CA 1
ATOM 651 C C . ALA A 1 88 ? -13.368 -16.520 -14.562 1.00 90.56 88 ALA A C 1
ATOM 653 O O . ALA A 1 88 ? -14.060 -17.383 -15.098 1.00 90.56 88 ALA A O 1
ATOM 654 N N . GLU A 1 89 ? -12.430 -15.841 -15.218 1.00 87.38 89 GLU A N 1
ATOM 655 C CA . GLU A 1 89 ? -12.093 -15.961 -16.631 1.00 87.38 89 GLU A CA 1
ATOM 656 C C . GLU A 1 89 ? -11.086 -17.090 -16.920 1.00 87.38 89 GLU A C 1
ATOM 658 O O . GLU A 1 89 ? -10.864 -17.430 -18.082 1.00 87.38 89 GLU A O 1
ATOM 663 N N . GLY A 1 90 ? -10.495 -17.698 -15.886 1.00 89.25 90 GLY A N 1
ATOM 664 C CA . GLY A 1 90 ? -9.534 -18.794 -16.017 1.00 89.25 90 GLY A CA 1
ATOM 665 C C . GLY A 1 90 ? -8.064 -18.360 -16.066 1.00 89.25 90 GLY A C 1
ATOM 666 O O . GLY A 1 90 ? -7.188 -19.209 -16.242 1.00 89.25 90 GLY A O 1
ATOM 667 N N . ASN A 1 91 ? -7.757 -17.075 -15.879 1.00 89.44 91 ASN A N 1
ATOM 668 C CA . ASN A 1 91 ? -6.388 -16.579 -15.791 1.00 89.44 91 ASN A CA 1
ATOM 669 C C . ASN A 1 91 ? -5.821 -16.752 -14.382 1.00 89.44 91 ASN A C 1
ATOM 671 O O . ASN A 1 91 ? -6.491 -16.603 -13.357 1.00 89.44 91 ASN A O 1
ATOM 675 N N . VAL A 1 92 ? -4.521 -17.015 -14.326 1.00 92.75 92 VAL A N 1
ATOM 676 C CA . VAL A 1 92 ? -3.788 -17.147 -13.070 1.00 92.75 92 VAL A CA 1
ATOM 677 C C . VAL A 1 92 ? -3.653 -15.784 -12.383 1.00 92.75 92 VAL A C 1
ATOM 679 O O . VAL A 1 92 ? -3.112 -14.831 -12.945 1.00 92.75 92 VAL A O 1
ATOM 682 N N . ARG A 1 93 ? -4.091 -15.696 -11.124 1.00 91.06 93 ARG A N 1
ATOM 683 C CA . ARG A 1 93 ? -4.050 -14.471 -10.314 1.00 91.06 93 ARG A CA 1
ATOM 684 C C . ARG A 1 93 ? -2.684 -14.267 -9.664 1.00 91.06 93 ARG A C 1
ATOM 686 O O . ARG A 1 93 ? -2.501 -14.518 -8.472 1.00 91.06 93 ARG A O 1
ATOM 693 N N . TYR A 1 94 ? -1.737 -13.739 -10.433 1.00 91.31 94 TYR A N 1
ATOM 694 C CA . TYR A 1 94 ? -0.436 -13.310 -9.902 1.00 91.31 94 TYR A CA 1
ATOM 695 C C . TYR A 1 94 ? -0.535 -12.107 -8.948 1.00 91.31 94 TYR A C 1
ATOM 697 O O . TYR A 1 94 ? 0.331 -11.924 -8.092 1.00 91.31 94 TYR A O 1
ATOM 705 N N . ASP A 1 95 ? -1.624 -11.339 -9.011 1.00 90.31 95 ASP A N 1
ATOM 706 C CA . ASP A 1 95 ? -1.872 -10.185 -8.137 1.00 90.31 95 ASP A CA 1
ATOM 707 C C . ASP A 1 95 ? -1.921 -10.550 -6.652 1.00 90.31 95 ASP A C 1
ATOM 709 O O . ASP A 1 95 ? -1.647 -9.706 -5.800 1.00 90.31 95 ASP A O 1
ATOM 713 N N . ALA A 1 96 ? -2.235 -11.806 -6.317 1.00 89.88 96 ALA A N 1
ATOM 714 C CA . ALA A 1 96 ? -2.244 -12.276 -4.934 1.00 89.88 96 ALA A CA 1
ATOM 715 C C . ALA A 1 96 ? -0.881 -12.063 -4.239 1.00 89.88 96 ALA A C 1
ATOM 717 O O . ALA A 1 96 ? -0.830 -11.858 -3.027 1.00 89.88 96 ALA A O 1
ATOM 718 N N . ILE A 1 97 ? 0.213 -12.031 -5.013 1.00 91.69 97 ILE A N 1
ATOM 719 C CA . ILE A 1 97 ? 1.556 -11.682 -4.535 1.00 91.69 97 ILE A CA 1
ATOM 720 C C . ILE A 1 97 ? 1.629 -10.193 -4.163 1.00 91.69 97 ILE A C 1
ATOM 722 O O . ILE A 1 97 ? 2.130 -9.846 -3.097 1.00 91.69 97 ILE A O 1
ATOM 726 N N . ALA A 1 98 ? 1.100 -9.305 -5.007 1.00 91.75 98 ALA A N 1
ATOM 727 C CA . ALA A 1 98 ? 1.098 -7.861 -4.762 1.00 91.75 98 ALA A CA 1
ATOM 728 C C . ALA A 1 98 ? 0.170 -7.455 -3.603 1.00 91.75 98 ALA A C 1
ATOM 730 O O . ALA A 1 98 ? 0.435 -6.481 -2.904 1.00 91.75 98 ALA A O 1
ATOM 731 N N . HIS A 1 99 ? -0.906 -8.210 -3.377 1.00 90.25 99 HIS A N 1
ATOM 732 C CA . HIS A 1 99 ? -1.825 -8.004 -2.255 1.00 90.25 99 HIS A CA 1
ATOM 733 C C . HIS A 1 99 ? -1.310 -8.573 -0.922 1.00 90.25 99 HIS A C 1
ATOM 735 O O . HIS A 1 99 ? -1.912 -8.325 0.127 1.00 90.25 99 HIS A O 1
ATOM 741 N N . GLN A 1 100 ? -0.194 -9.307 -0.920 1.00 89.88 100 GLN A N 1
ATOM 742 C CA . GLN A 1 100 ? 0.341 -9.921 0.290 1.00 89.88 100 GLN A CA 1
ATOM 743 C C . GLN A 1 100 ? 0.676 -8.866 1.357 1.00 89.88 100 GLN A C 1
ATOM 745 O O . GLN A 1 100 ? 1.408 -7.913 1.114 1.00 89.88 100 GLN A O 1
ATOM 750 N N . GLY A 1 101 ? 0.157 -9.049 2.575 1.00 89.69 101 GLY A N 1
ATOM 751 C CA . GLY A 1 101 ? 0.382 -8.127 3.697 1.00 89.69 101 GLY A CA 1
ATOM 752 C C . GLY A 1 101 ? -0.503 -6.875 3.680 1.00 89.69 101 GLY A C 1
ATOM 753 O O . GLY A 1 101 ? -0.447 -6.073 4.616 1.00 89.69 101 GLY A O 1
ATOM 754 N N . HIS A 1 102 ? -1.345 -6.714 2.661 1.00 92.75 102 HIS A N 1
ATOM 755 C CA . HIS A 1 102 ? -2.439 -5.755 2.669 1.00 92.75 102 HIS A CA 1
ATOM 756 C C . HIS A 1 102 ? -3.731 -6.403 3.184 1.00 92.75 102 HIS A C 1
ATOM 758 O O . HIS A 1 102 ? -3.831 -7.617 3.331 1.00 92.75 102 HIS A O 1
ATOM 764 N N . ARG A 1 103 ? -4.714 -5.565 3.516 1.00 92.56 103 ARG A N 1
ATOM 765 C CA . ARG A 1 103 ? -6.079 -6.016 3.796 1.00 92.56 103 ARG A CA 1
ATOM 766 C C . ARG A 1 103 ? -6.805 -6.307 2.483 1.00 92.56 103 ARG A C 1
ATOM 768 O O . ARG A 1 103 ? -6.508 -5.661 1.480 1.00 92.56 103 ARG A O 1
ATOM 775 N N . ASP A 1 104 ? -7.794 -7.192 2.520 1.00 88.25 104 ASP A N 1
ATOM 776 C CA . ASP A 1 104 ? -8.569 -7.588 1.333 1.00 88.25 104 ASP A CA 1
ATOM 777 C C . ASP A 1 104 ? -9.347 -6.418 0.696 1.00 88.25 104 ASP A C 1
ATOM 779 O O . ASP A 1 104 ? -9.623 -6.426 -0.499 1.00 88.25 104 ASP A O 1
ATOM 783 N N . ASP A 1 105 ? -9.663 -5.378 1.477 1.00 91.88 105 ASP A N 1
ATOM 784 C CA . ASP A 1 105 ? -10.337 -4.154 1.022 1.00 91.88 105 ASP A CA 1
ATOM 785 C C . ASP A 1 105 ? -9.401 -3.161 0.306 1.00 91.88 105 ASP A C 1
ATOM 787 O O . ASP A 1 105 ? -9.852 -2.228 -0.367 1.00 91.88 105 ASP A O 1
ATOM 791 N N . ARG A 1 106 ? -8.081 -3.337 0.432 1.00 92.69 106 ARG A N 1
ATOM 792 C CA . ARG A 1 106 ? -7.083 -2.452 -0.167 1.00 92.69 106 ARG A CA 1
ATOM 793 C C . ARG A 1 106 ? -6.994 -2.735 -1.666 1.00 92.69 106 ARG A C 1
ATOM 795 O O . ARG A 1 106 ? -6.453 -3.753 -2.087 1.00 92.69 106 ARG A O 1
ATOM 802 N N . ARG A 1 107 ? -7.434 -1.780 -2.486 1.00 91.44 107 ARG A N 1
ATOM 803 C CA . ARG A 1 107 ? -7.211 -1.818 -3.940 1.00 91.44 107 ARG A CA 1
ATOM 804 C C . ARG A 1 107 ? -5.724 -1.589 -4.252 1.00 91.44 107 ARG A C 1
ATOM 806 O O . ARG A 1 107 ? -5.164 -0.577 -3.827 1.00 91.44 107 ARG A O 1
ATOM 813 N N . VAL A 1 108 ? -5.104 -2.517 -4.983 1.00 93.62 108 VAL A N 1
ATOM 814 C CA . VAL A 1 108 ? -3.711 -2.445 -5.459 1.00 93.62 108 VAL A CA 1
ATOM 815 C C . VAL A 1 108 ? -3.722 -2.627 -6.973 1.00 93.62 108 VAL A C 1
ATOM 817 O O . VAL A 1 108 ? -4.227 -3.633 -7.463 1.00 93.62 108 VAL A O 1
ATOM 820 N N . GLN A 1 109 ? -3.185 -1.661 -7.718 1.00 93.62 109 GLN A N 1
ATOM 821 C CA . GLN A 1 109 ? -3.039 -1.812 -9.165 1.00 93.62 109 GLN A CA 1
ATOM 822 C C . GLN A 1 109 ? -1.843 -2.717 -9.466 1.00 93.62 109 GLN A C 1
ATOM 824 O O . GLN A 1 109 ? -0.738 -2.483 -8.977 1.00 93.62 109 GLN A O 1
ATOM 829 N N . SER A 1 110 ? -2.070 -3.761 -10.252 1.00 93.19 110 SER A N 1
ATOM 830 C CA . SER A 1 110 ? -1.070 -4.807 -10.530 1.00 93.19 110 SER A CA 1
ATOM 831 C C . SER A 1 110 ? -1.138 -5.333 -11.959 1.00 93.19 110 SER A C 1
ATOM 833 O O . SER A 1 110 ? -0.136 -5.822 -12.478 1.00 93.19 110 SER A O 1
ATOM 835 N N . GLN A 1 111 ? -2.282 -5.172 -12.621 1.00 91.25 111 GLN A N 1
ATOM 836 C CA . GLN A 1 111 ? -2.532 -5.733 -13.938 1.00 91.25 111 GLN A CA 1
ATOM 837 C C . GLN A 1 111 ? -2.298 -4.705 -15.051 1.00 91.25 111 GLN A C 1
ATOM 839 O O . GLN A 1 111 ? -2.430 -3.496 -14.858 1.00 91.25 111 GLN A O 1
ATOM 844 N N . PHE A 1 112 ? -2.026 -5.186 -16.270 1.00 89.69 112 PHE A N 1
ATOM 845 C CA . PHE A 1 112 ? -1.846 -4.312 -17.435 1.00 89.69 112 PHE A CA 1
ATOM 846 C C . PHE A 1 112 ? -3.098 -3.480 -17.761 1.00 89.69 112 PHE A C 1
ATOM 848 O O . PHE A 1 112 ? -2.984 -2.339 -18.201 1.00 89.69 112 PHE A O 1
ATOM 855 N N . LYS A 1 113 ? -4.294 -4.007 -17.469 1.00 89.44 113 LYS A N 1
ATOM 856 C CA . LYS A 1 113 ? -5.566 -3.284 -17.629 1.00 89.44 113 LYS A CA 1
ATOM 857 C C . LYS A 1 113 ? -5.636 -1.977 -16.833 1.00 89.44 113 LYS A C 1
ATOM 859 O O . LYS A 1 113 ? -6.408 -1.096 -17.190 1.00 89.44 113 LYS A O 1
ATOM 864 N N . ASP A 1 114 ? -4.819 -1.834 -15.787 1.00 91.12 114 ASP A N 1
ATOM 865 C CA . ASP A 1 114 ? -4.736 -0.609 -14.992 1.00 91.12 114 ASP A CA 1
ATOM 866 C C . ASP A 1 114 ? -3.864 0.476 -15.659 1.00 91.12 114 ASP A C 1
ATOM 868 O O . ASP A 1 114 ? -3.946 1.638 -15.267 1.00 91.12 114 ASP A O 1
ATOM 872 N N . LEU A 1 115 ? -3.058 0.135 -16.679 1.00 91.31 115 LEU A N 1
ATOM 873 C CA . LEU A 1 115 ? -2.356 1.111 -17.532 1.00 91.31 115 LEU A CA 1
ATOM 874 C C . LEU A 1 115 ? -3.226 1.605 -18.693 1.00 91.31 115 LEU A C 1
ATOM 876 O O . LEU A 1 115 ? -2.935 2.649 -19.282 1.00 91.31 115 LEU A O 1
ATOM 880 N N . VAL A 1 116 ? -4.253 0.841 -19.062 1.00 91.19 116 VAL A N 1
ATOM 881 C CA . VAL A 1 116 ? -5.133 1.181 -20.178 1.00 91.19 116 VAL A CA 1
ATOM 882 C C . VAL A 1 116 ? -6.051 2.334 -19.753 1.00 91.19 116 VAL A C 1
ATOM 884 O O . VAL A 1 116 ? -6.658 2.263 -18.682 1.00 91.19 116 VAL A O 1
ATOM 887 N N . PRO A 1 117 ? -6.185 3.402 -20.565 1.00 91.00 117 PRO A N 1
ATOM 888 C CA . PRO A 1 117 ? -7.107 4.490 -20.261 1.00 91.00 117 PRO A CA 1
ATOM 889 C C . PRO A 1 117 ? -8.533 3.980 -20.024 1.00 91.00 117 PRO A C 1
ATOM 891 O O . PRO A 1 117 ? -9.008 3.109 -20.751 1.00 91.00 117 PRO A O 1
ATOM 894 N N . ILE A 1 118 ? -9.237 4.577 -19.058 1.00 88.81 118 ILE A N 1
ATOM 895 C CA . ILE A 1 118 ? -10.601 4.186 -18.648 1.00 88.81 118 ILE A CA 1
ATOM 896 C C . ILE A 1 118 ? -11.564 4.098 -19.844 1.00 88.81 118 ILE A C 1
ATOM 898 O O . ILE A 1 118 ? -12.371 3.175 -19.914 1.00 88.81 118 ILE A O 1
ATOM 902 N N . ALA A 1 119 ? -11.427 5.001 -20.820 1.00 86.00 119 ALA A N 1
ATOM 903 C CA . ALA A 1 119 ? -12.246 5.028 -22.033 1.00 86.00 119 ALA A CA 1
ATOM 904 C C . ALA A 1 119 ? -12.140 3.753 -22.895 1.00 86.00 119 ALA A C 1
ATOM 906 O O . ALA A 1 119 ? -13.065 3.432 -23.633 1.00 86.00 119 ALA A O 1
ATOM 907 N N . HIS A 1 120 ? -11.023 3.027 -22.808 1.00 86.50 120 HIS A N 1
ATOM 908 C CA . HIS A 1 120 ? -10.757 1.812 -23.585 1.00 86.50 120 HIS A CA 1
ATOM 909 C C . HIS A 1 120 ? -10.810 0.537 -22.736 1.00 86.50 120 HIS A C 1
ATOM 911 O O . HIS A 1 120 ? -10.492 -0.544 -23.228 1.00 86.50 120 HIS A O 1
ATOM 917 N N . ARG A 1 121 ? -11.183 0.646 -21.457 1.00 85.69 121 ARG A N 1
ATOM 918 C CA . ARG A 1 121 ? -11.238 -0.495 -20.546 1.00 85.69 121 ARG A CA 1
ATOM 919 C C . ARG A 1 121 ? -12.546 -1.266 -20.729 1.00 85.69 121 ARG A C 1
ATOM 921 O O . ARG A 1 121 ? -13.624 -0.671 -20.710 1.00 85.69 121 ARG A O 1
ATOM 928 N N . SER A 1 122 ? -12.441 -2.586 -20.869 1.00 82.31 122 SER A N 1
ATOM 929 C CA . SER A 1 122 ? -13.571 -3.512 -21.038 1.00 82.31 122 SER A CA 1
ATOM 930 C C . SER A 1 122 ? -14.314 -3.834 -19.740 1.00 82.31 122 SER A C 1
ATOM 932 O O . SER A 1 122 ? -15.483 -4.186 -19.796 1.00 82.31 122 SER A O 1
ATOM 934 N N . ASP A 1 123 ? -13.651 -3.720 -18.587 1.00 81.75 123 ASP A N 1
ATOM 935 C CA . ASP A 1 123 ? -14.212 -4.184 -17.306 1.00 81.75 123 ASP A CA 1
ATOM 936 C C . ASP A 1 123 ? -15.208 -3.206 -16.666 1.00 81.75 123 ASP A C 1
ATOM 938 O O . ASP A 1 123 ? -15.905 -3.578 -15.727 1.00 81.75 123 ASP A O 1
ATOM 942 N N . LEU A 1 124 ? -15.192 -1.936 -17.082 1.00 82.75 124 LEU A N 1
ATOM 943 C CA . LEU A 1 124 ? -15.976 -0.879 -16.443 1.00 82.75 124 LEU A CA 1
ATOM 944 C C . LEU A 1 124 ? -17.319 -0.717 -17.142 1.00 82.75 124 LEU A C 1
ATOM 946 O O . LEU A 1 124 ? -17.381 -0.681 -18.374 1.00 82.75 124 LEU A O 1
ATOM 950 N N . THR A 1 125 ? -18.368 -0.566 -16.339 1.00 83.31 125 THR A N 1
ATOM 951 C CA . THR A 1 125 ? -19.702 -0.221 -16.830 1.00 83.31 125 THR A CA 1
ATOM 952 C C . THR A 1 125 ? -19.738 1.232 -17.304 1.00 83.31 125 THR A C 1
ATOM 954 O O . THR A 1 125 ? -18.878 2.043 -16.949 1.00 83.31 125 THR A O 1
ATOM 957 N N . ASP A 1 126 ? -20.731 1.591 -18.120 1.00 80.56 126 ASP A N 1
ATOM 958 C CA . ASP A 1 126 ? -20.881 2.979 -18.573 1.00 80.56 126 ASP A CA 1
ATOM 959 C C . ASP A 1 126 ? -21.164 3.949 -17.411 1.00 80.56 126 ASP A C 1
ATOM 961 O O . ASP A 1 126 ? -20.753 5.106 -17.476 1.00 80.56 126 ASP A O 1
ATOM 965 N N . GLU A 1 127 ? -21.765 3.468 -16.320 1.00 80.12 127 GLU A N 1
ATOM 966 C CA . GLU A 1 127 ? -21.972 4.218 -15.072 1.00 80.12 127 GLU A CA 1
ATOM 967 C C . GLU A 1 127 ? -20.635 4.528 -14.377 1.00 80.12 127 GLU A C 1
ATOM 969 O O . GLU A 1 127 ? -20.361 5.675 -14.022 1.00 80.12 127 GLU A O 1
ATOM 974 N N . ASP A 1 128 ? -19.733 3.542 -14.280 1.00 79.75 128 ASP A N 1
ATOM 975 C CA . ASP A 1 128 ? -18.392 3.745 -13.710 1.00 79.75 128 ASP A CA 1
ATOM 976 C C . ASP A 1 128 ? -17.564 4.768 -14.511 1.00 79.75 128 ASP A C 1
ATOM 978 O O . ASP A 1 128 ? -16.677 5.436 -13.971 1.00 79.75 128 ASP A O 1
ATOM 982 N N . ARG A 1 129 ? -17.844 4.902 -15.815 1.00 82.69 129 ARG A N 1
ATOM 983 C CA . ARG A 1 129 ? -17.179 5.867 -16.705 1.00 82.69 129 ARG A CA 1
ATOM 984 C C . ARG A 1 129 ? -17.692 7.295 -16.529 1.00 82.69 129 ARG A C 1
ATOM 986 O O . ARG A 1 129 ? -16.940 8.228 -16.813 1.00 82.69 129 ARG A O 1
ATOM 993 N N . GLN A 1 130 ? -18.929 7.479 -16.070 1.00 83.56 130 GLN A N 1
ATOM 994 C CA . GLN A 1 130 ? -19.541 8.801 -15.892 1.00 83.56 130 GLN A CA 1
ATOM 995 C C . GLN A 1 130 ? -18.927 9.583 -14.720 1.00 83.56 130 GLN A C 1
ATOM 997 O O . GLN A 1 130 ? -19.026 10.808 -14.701 1.00 83.56 130 GLN A O 1
ATOM 1002 N N . MET A 1 131 ? -18.207 8.905 -13.808 1.00 83.75 131 MET A N 1
ATOM 1003 C CA . MET A 1 131 ? -17.456 9.515 -12.697 1.00 83.75 131 MET A CA 1
ATOM 1004 C C . MET A 1 131 ? -18.283 10.553 -11.918 1.00 83.75 131 MET A C 1
ATOM 1006 O O . MET A 1 131 ? -17.787 11.622 -11.551 1.00 83.75 131 MET A O 1
ATOM 1010 N N . GLU A 1 132 ? -19.559 10.248 -11.683 1.00 89.31 132 GLU A N 1
ATOM 1011 C CA . GLU A 1 132 ? -20.450 11.147 -10.963 1.00 89.31 132 GLU A CA 1
ATOM 1012 C C . GLU A 1 132 ? -20.045 11.257 -9.493 1.00 89.31 132 GLU A C 1
ATOM 1014 O O . GLU A 1 132 ? -19.543 10.320 -8.861 1.00 89.31 132 GLU A O 1
ATOM 1019 N N . ARG A 1 133 ? -20.245 12.450 -8.932 1.00 90.50 133 ARG A N 1
ATOM 1020 C CA . ARG A 1 133 ? -20.017 12.664 -7.509 1.00 90.50 133 ARG A CA 1
ATOM 1021 C C . ARG A 1 133 ? -21.140 11.964 -6.726 1.00 90.50 133 ARG A C 1
ATOM 1023 O O . ARG A 1 133 ? -22.294 12.090 -7.129 1.00 90.50 133 ARG A O 1
ATOM 1030 N N . PRO A 1 134 ? -20.832 11.294 -5.598 1.00 93.25 134 PRO A N 1
ATOM 1031 C CA . PRO A 1 134 ? -21.855 10.719 -4.728 1.00 93.25 134 PRO A CA 1
ATOM 1032 C C . PRO A 1 134 ? -22.898 11.750 -4.290 1.00 93.25 134 PRO A C 1
ATOM 1034 O O . PRO A 1 134 ? -22.629 12.958 -4.284 1.00 93.25 134 PRO A O 1
ATOM 1037 N N . SER A 1 135 ? -24.067 11.262 -3.885 1.00 95.69 135 SER A N 1
ATOM 1038 C CA . SER A 1 135 ? -25.186 12.113 -3.479 1.00 95.69 135 SER A CA 1
ATOM 1039 C C . SER A 1 135 ? -24.829 12.998 -2.276 1.00 95.69 135 SER A C 1
ATOM 1041 O O . SER A 1 135 ? -23.997 12.646 -1.435 1.00 95.69 135 SER A O 1
ATOM 1043 N N . GLU A 1 136 ? -25.472 14.163 -2.163 1.00 95.69 136 GLU A N 1
ATOM 1044 C CA . GLU A 1 136 ? -25.186 15.102 -1.069 1.00 95.69 136 GLU A CA 1
ATOM 1045 C C . GLU A 1 136 ? -25.492 14.492 0.314 1.00 95.69 136 GLU A C 1
ATOM 1047 O O . GLU A 1 136 ? -24.780 14.759 1.281 1.00 95.69 136 GLU A O 1
ATOM 1052 N N . GLU A 1 137 ? -26.484 13.601 0.403 1.00 96.31 137 GLU A N 1
ATOM 1053 C CA . GLU A 1 137 ? -26.807 12.871 1.634 1.00 96.31 137 GLU A CA 1
ATOM 1054 C C . GLU A 1 137 ? -25.671 11.925 2.062 1.00 96.31 137 GLU A C 1
ATOM 1056 O O . GLU A 1 137 ? -25.284 11.908 3.232 1.00 96.31 137 GLU A O 1
ATOM 1061 N N . GLU A 1 138 ? -25.065 11.185 1.129 1.00 96.25 138 GLU A N 1
ATOM 1062 C CA . GLU A 1 138 ? -23.925 10.302 1.416 1.00 96.25 138 GLU A CA 1
ATOM 1063 C C . GLU A 1 138 ? -22.669 11.083 1.808 1.00 96.25 138 GLU A C 1
ATOM 1065 O O . GLU A 1 138 ? -21.907 10.658 2.691 1.00 96.25 138 GLU A O 1
ATOM 1070 N N . VAL A 1 139 ? -22.454 12.238 1.169 1.00 97.06 139 VAL A N 1
ATOM 1071 C CA . VAL A 1 139 ? -21.370 13.163 1.513 1.00 97.06 139 VAL A CA 1
ATOM 1072 C C . VAL A 1 139 ? -21.564 13.674 2.938 1.00 97.06 139 VAL A C 1
ATOM 1074 O O . VAL A 1 139 ? -20.629 13.583 3.738 1.00 97.06 139 VAL A O 1
ATOM 1077 N N . GLN A 1 140 ? -22.771 14.122 3.293 1.00 97.25 140 GLN A N 1
ATOM 1078 C CA . GLN A 1 140 ? -23.088 14.603 4.636 1.00 97.25 140 GLN A CA 1
ATOM 1079 C C . GLN A 1 140 ? -22.960 13.487 5.685 1.00 97.25 140 GLN A C 1
ATOM 1081 O O . GLN A 1 140 ? -22.289 13.668 6.702 1.00 97.25 140 GLN A O 1
ATOM 1086 N N . ALA A 1 141 ? -23.485 12.290 5.410 1.00 97.88 141 ALA A N 1
ATOM 1087 C CA . ALA A 1 141 ? -23.350 11.134 6.296 1.00 97.88 141 ALA A CA 1
ATOM 1088 C C . ALA A 1 141 ? -21.879 10.737 6.519 1.00 97.88 141 ALA A C 1
ATOM 1090 O O . ALA A 1 141 ? -21.471 10.371 7.628 1.00 97.88 141 ALA A O 1
ATOM 1091 N N . THR A 1 142 ? -21.049 10.822 5.477 1.00 97.38 142 THR A N 1
ATOM 1092 C CA . THR A 1 142 ? -19.606 10.569 5.577 1.00 97.38 142 THR A CA 1
ATOM 1093 C C . THR A 1 142 ? -18.896 11.683 6.345 1.00 97.38 142 THR A C 1
ATOM 1095 O O . THR A 1 142 ? -18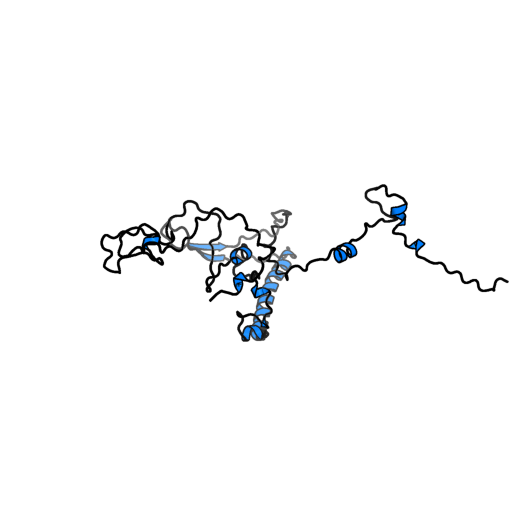.025 11.395 7.173 1.00 97.38 142 THR A O 1
ATOM 1098 N N . ALA A 1 143 ? -19.286 12.941 6.140 1.00 97.44 143 ALA A N 1
ATOM 1099 C CA . ALA A 1 143 ? -18.764 14.086 6.876 1.00 97.44 143 ALA A CA 1
ATOM 1100 C C . ALA A 1 143 ? -19.069 13.974 8.377 1.00 97.44 143 ALA A C 1
ATOM 1102 O O . ALA A 1 143 ? -18.172 14.141 9.200 1.00 97.44 143 ALA A O 1
ATOM 1103 N N . ASP A 1 144 ? -20.289 13.595 8.751 1.00 97.81 144 ASP A N 1
ATOM 1104 C CA . ASP A 1 144 ? -20.669 13.437 10.155 1.00 97.81 144 ASP A CA 1
ATOM 1105 C C . ASP A 1 144 ? -19.975 12.227 10.802 1.00 97.81 144 ASP A C 1
ATOM 1107 O O . ASP A 1 144 ? -19.455 12.325 11.918 1.00 97.81 144 ASP A O 1
ATOM 1111 N N . ARG A 1 145 ? -19.846 11.106 10.075 1.00 97.88 145 ARG A N 1
ATOM 1112 C CA . ARG A 1 145 ? -19.082 9.930 10.534 1.00 97.88 145 ARG A CA 1
ATOM 1113 C C . ARG A 1 145 ? -17.605 10.262 10.764 1.00 97.88 145 ARG A C 1
ATOM 1115 O O . ARG A 1 145 ? -17.027 9.844 11.771 1.00 97.88 145 ARG A O 1
ATOM 1122 N N . THR A 1 146 ? -16.985 10.992 9.839 1.00 98.06 146 THR A N 1
ATOM 1123 C CA . THR A 1 146 ? -15.571 11.384 9.939 1.00 98.06 146 THR A CA 1
ATOM 1124 C C . THR A 1 146 ? -15.356 12.438 11.021 1.00 98.06 146 THR A C 1
ATOM 1126 O O . THR A 1 146 ? -14.423 12.286 11.811 1.00 98.06 146 THR A O 1
ATOM 1129 N N . ARG A 1 147 ? -16.249 13.429 11.151 1.00 97.88 147 ARG A N 1
ATOM 1130 C CA . ARG A 1 147 ? -16.244 14.409 12.249 1.00 97.88 147 ARG A CA 1
ATOM 1131 C C . ARG A 1 147 ? -16.287 13.708 13.606 1.00 97.88 147 ARG A C 1
ATOM 1133 O O . ARG A 1 147 ? -15.376 13.900 14.407 1.00 97.88 147 ARG A O 1
ATOM 1140 N N . ALA A 1 148 ? -17.255 12.817 13.828 1.00 97.69 148 ALA A N 1
ATOM 1141 C CA . ALA A 1 148 ? -17.384 12.088 15.092 1.00 97.69 148 ALA A CA 1
ATOM 1142 C C . ALA A 1 148 ? -16.156 11.209 15.406 1.00 97.69 148 ALA A C 1
ATOM 1144 O O . ALA A 1 148 ? -15.761 11.061 16.566 1.00 97.69 148 ALA A O 1
ATOM 1145 N N . ALA A 1 149 ? -15.525 10.611 14.389 1.00 97.75 149 ALA A N 1
ATOM 1146 C CA . ALA A 1 149 ? -14.297 9.836 14.570 1.00 97.75 149 ALA A CA 1
ATOM 1147 C C . ALA A 1 149 ? -13.098 10.724 14.947 1.00 97.75 149 ALA A C 1
ATOM 1149 O O . ALA A 1 149 ? -12.328 10.377 15.846 1.00 97.75 149 ALA A O 1
ATOM 1150 N N . LEU A 1 150 ? -12.954 11.883 14.300 1.00 97.75 150 LEU A N 1
ATOM 1151 C CA . LEU A 1 150 ? -11.892 12.843 14.597 1.00 97.75 150 LEU A CA 1
ATOM 1152 C C . LEU A 1 150 ? -12.069 13.472 15.981 1.00 97.75 150 LEU A C 1
ATOM 1154 O O . LEU A 1 150 ? -11.095 13.567 16.724 1.00 97.75 150 LEU A O 1
ATOM 1158 N N . GLU A 1 151 ? -13.295 13.814 16.374 1.00 97.38 151 GLU A N 1
ATOM 1159 C CA . GLU A 1 151 ? -13.610 14.310 17.718 1.00 97.38 151 GLU A CA 1
ATOM 1160 C C . GLU A 1 151 ? -13.206 13.305 18.804 1.00 97.38 151 GLU A C 1
ATOM 1162 O O . GLU A 1 151 ? -12.582 13.682 19.798 1.00 97.38 151 GLU A O 1
ATOM 1167 N N . LYS A 1 152 ? -13.452 12.003 18.604 1.00 96.50 152 LYS A N 1
ATOM 1168 C CA . LYS A 1 152 ? -12.993 10.950 19.532 1.00 96.50 152 LYS A CA 1
ATOM 1169 C C . LYS A 1 152 ? -11.466 10.915 19.675 1.00 96.50 152 LYS A C 1
ATOM 1171 O O . LYS A 1 152 ? -10.951 10.770 20.782 1.00 96.50 152 LYS A O 1
ATOM 1176 N N . LEU A 1 153 ? -10.726 11.080 18.579 1.00 95.94 153 LEU A N 1
ATOM 1177 C CA . LEU A 1 153 ? -9.258 11.114 18.619 1.00 95.94 153 LEU A CA 1
ATOM 1178 C C . LEU A 1 153 ? -8.729 12.393 19.280 1.00 95.94 153 LEU A C 1
ATOM 1180 O O . LEU A 1 153 ? -7.773 12.347 20.057 1.00 95.94 153 LEU A O 1
ATOM 1184 N N . VAL A 1 154 ? -9.345 13.536 18.979 1.00 96.88 154 VAL A N 1
ATOM 1185 C CA . VAL A 1 154 ? -8.961 14.845 19.520 1.00 96.88 154 VAL A CA 1
ATOM 1186 C C . VAL A 1 154 ? -9.257 14.919 21.014 1.00 96.88 154 VAL A C 1
ATOM 1188 O O . VAL A 1 154 ? -8.382 15.313 21.778 1.00 96.88 154 VAL A O 1
ATOM 1191 N N . THR A 1 155 ? -10.428 14.462 21.460 1.00 94.25 155 THR A N 1
ATOM 1192 C CA . THR A 1 155 ? -10.772 14.402 22.891 1.00 94.25 155 THR A CA 1
ATOM 1193 C C . THR A 1 155 ? -9.803 13.517 23.675 1.00 94.25 155 THR A C 1
ATOM 1195 O O . THR A 1 155 ? -9.392 13.899 24.769 1.00 94.25 155 THR A O 1
ATOM 1198 N N . GLY A 1 156 ? -9.352 12.391 23.108 1.00 91.44 156 GLY A N 1
ATOM 1199 C CA . GLY A 1 156 ? -8.287 11.569 23.696 1.00 91.44 156 GLY A CA 1
ATOM 1200 C C . GLY A 1 156 ? -6.963 12.327 23.865 1.00 91.44 156 GLY A C 1
ATOM 1201 O O . GLY A 1 156 ? -6.350 12.275 24.931 1.00 91.44 156 GLY A O 1
ATOM 1202 N N . LYS A 1 157 ? -6.547 13.095 22.849 1.00 94.06 157 LYS A N 1
ATOM 1203 C CA . LYS A 1 157 ? -5.337 13.936 22.919 1.00 94.06 157 LYS A CA 1
ATOM 1204 C C . LYS A 1 157 ? -5.468 15.081 23.929 1.00 94.06 157 LYS A C 1
ATOM 1206 O O . LYS A 1 157 ? -4.512 15.350 24.650 1.00 94.06 157 LYS A O 1
ATOM 1211 N N . ILE A 1 158 ? -6.634 15.728 24.005 1.00 92.69 158 ILE A N 1
ATOM 1212 C CA . ILE A 1 158 ? -6.907 16.807 24.968 1.00 92.69 158 ILE A CA 1
ATOM 1213 C C . ILE A 1 158 ? -6.839 16.272 26.403 1.00 92.69 158 ILE A C 1
ATOM 1215 O O . ILE A 1 158 ? -6.179 16.879 27.242 1.00 92.69 158 ILE A O 1
ATOM 1219 N N . LYS A 1 159 ? -7.449 15.109 26.676 1.00 88.62 159 LYS A N 1
ATOM 1220 C CA . LYS A 1 159 ? -7.402 14.466 28.000 1.00 88.62 159 LYS A CA 1
ATOM 1221 C C . LYS A 1 159 ? -5.973 14.152 28.441 1.00 88.62 159 LYS A C 1
ATOM 1223 O O . LYS A 1 159 ? -5.608 14.461 29.567 1.00 88.62 159 LYS A O 1
ATOM 1228 N N . ALA A 1 160 ? -5.142 13.616 27.545 1.00 87.88 160 ALA A N 1
ATOM 1229 C CA . ALA A 1 160 ? -3.737 13.339 27.853 1.00 87.88 160 ALA A CA 1
ATOM 1230 C C . ALA A 1 160 ? -2.913 14.613 28.137 1.00 87.88 160 ALA A C 1
ATOM 1232 O O . ALA A 1 160 ? -1.961 14.570 28.912 1.00 87.88 160 ALA A O 1
ATOM 1233 N N . ALA A 1 161 ? -3.274 15.750 27.531 1.00 90.19 161 ALA A N 1
ATOM 1234 C CA . ALA A 1 161 ? -2.619 17.035 27.776 1.00 90.19 161 ALA A CA 1
ATOM 1235 C C . ALA A 1 161 ? -3.056 17.708 29.094 1.00 90.19 161 ALA A C 1
ATOM 1237 O O . ALA A 1 161 ? -2.347 18.581 29.593 1.00 90.19 161 ALA A O 1
ATOM 1238 N N . GLN A 1 162 ? -4.202 17.314 29.664 1.00 88.50 162 GLN A N 1
ATOM 1239 C CA . GLN A 1 162 ? -4.764 17.868 30.901 1.00 88.50 162 GLN A CA 1
ATOM 1240 C C . GLN A 1 162 ? -4.832 16.807 32.023 1.00 88.50 162 GLN A C 1
ATOM 1242 O O . GLN A 1 162 ? -5.921 16.367 32.390 1.00 88.50 162 GLN A O 1
ATOM 1247 N N . PRO A 1 163 ? -3.691 16.424 32.633 1.00 79.19 163 PRO A N 1
ATOM 1248 C CA . PRO A 1 163 ? -3.621 15.318 33.599 1.00 79.19 163 PRO A CA 1
ATOM 1249 C C . PRO A 1 163 ? -4.285 15.611 34.953 1.00 79.19 163 PRO A C 1
ATOM 1251 O O . PRO A 1 163 ? -4.492 14.704 35.745 1.00 79.19 163 PRO A O 1
ATOM 1254 N N . LYS A 1 164 ? -4.613 16.876 35.241 1.00 78.69 164 LYS A N 1
ATOM 1255 C CA . LYS A 1 164 ? -5.226 17.292 36.515 1.00 78.69 164 LYS A CA 1
ATOM 1256 C C . LYS A 1 164 ? -6.732 17.033 36.582 1.00 78.69 164 LYS A C 1
ATOM 1258 O O . LYS A 1 164 ? -7.325 17.213 37.640 1.00 78.69 164 LYS A O 1
ATOM 1263 N N . ASN A 1 165 ? -7.360 16.680 35.461 1.00 73.38 165 ASN A N 1
ATOM 1264 C CA . ASN A 1 165 ? -8.790 16.420 35.422 1.00 73.38 165 ASN A CA 1
ATOM 1265 C C . ASN A 1 165 ? -9.037 14.952 35.781 1.00 73.38 165 ASN A C 1
ATOM 1267 O O . ASN A 1 165 ? -9.002 14.093 34.902 1.00 73.38 165 ASN A O 1
ATOM 1271 N N . VAL A 1 166 ? -9.228 14.672 37.072 1.00 65.50 166 VAL A N 1
ATOM 1272 C CA . VAL A 1 166 ? -9.594 13.339 37.567 1.00 65.50 166 VAL A CA 1
ATOM 1273 C C . VAL A 1 166 ? -11.056 13.096 37.184 1.00 65.50 166 VAL A C 1
ATOM 1275 O O . VAL A 1 166 ? -11.931 13.791 37.702 1.00 65.50 166 VAL A O 1
ATOM 1278 N N . PRO A 1 167 ? -11.368 12.177 36.255 1.00 65.50 167 PRO A N 1
ATOM 1279 C CA . PRO A 1 167 ? -12.755 11.806 36.035 1.00 65.50 167 PRO A CA 1
ATOM 1280 C C . PRO A 1 167 ? -13.274 11.086 37.284 1.00 65.50 167 PRO A C 1
ATOM 1282 O O . PRO A 1 167 ? -12.579 10.225 37.820 1.00 65.50 167 PRO A O 1
ATOM 1285 N N . ASP A 1 168 ? -14.503 11.385 37.713 1.00 63.16 168 ASP A N 1
ATOM 1286 C CA . ASP A 1 168 ? -15.217 10.560 38.691 1.00 63.16 168 ASP A CA 1
ATOM 1287 C C . ASP A 1 168 ? -15.391 9.150 38.101 1.00 63.16 168 ASP A C 1
ATOM 1289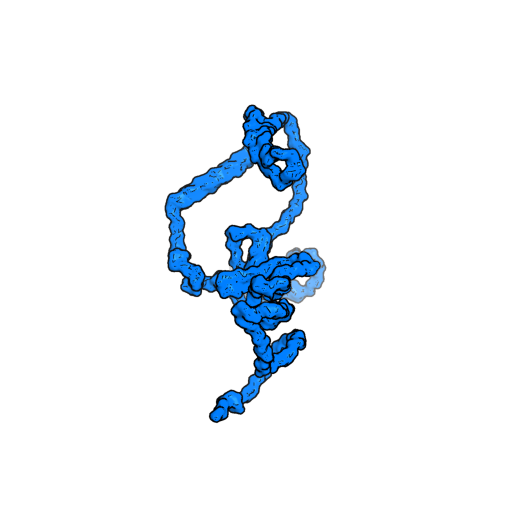 O O . ASP A 1 168 ? -16.334 8.865 37.355 1.00 63.16 168 ASP A O 1
ATOM 1293 N N . SER A 1 169 ? -14.450 8.253 38.396 1.00 60.72 169 SER A N 1
ATOM 1294 C CA . SER A 1 169 ? -14.500 6.836 38.039 1.00 60.72 169 SER A CA 1
ATOM 1295 C C . SER A 1 169 ? -15.422 6.106 39.012 1.00 60.72 169 SER A C 1
ATOM 1297 O O . SER A 1 169 ? -15.054 5.171 39.719 1.00 60.72 169 SER A O 1
ATOM 1299 N N . THR A 1 170 ? -16.681 6.535 39.070 1.00 59.66 170 THR A N 1
ATOM 1300 C CA . THR A 1 170 ? -17.714 5.817 39.811 1.00 59.66 170 THR A CA 1
ATOM 1301 C C . THR A 1 170 ? -18.021 4.499 39.098 1.00 59.66 170 THR A C 1
ATOM 1303 O O . THR A 1 170 ? -18.893 4.419 38.238 1.00 59.66 170 THR A O 1
ATOM 1306 N N . GLY A 1 171 ? -17.258 3.454 39.438 1.00 64.69 171 GLY A N 1
ATOM 1307 C CA . GLY A 1 171 ? -17.666 2.046 39.447 1.00 64.69 171 GLY A CA 1
ATOM 1308 C C . GLY A 1 171 ? -18.409 1.511 38.222 1.00 64.69 171 GLY A C 1
ATOM 1309 O O . GLY A 1 171 ? -19.298 0.673 38.387 1.00 64.69 171 GLY A O 1
ATOM 1310 N N . LYS A 1 172 ? -18.085 1.963 37.002 1.00 81.06 172 LYS A N 1
ATOM 1311 C CA . LYS A 1 172 ? -18.741 1.481 35.778 1.00 81.06 172 LYS A CA 1
ATOM 1312 C C . LYS A 1 172 ? -18.466 -0.012 35.619 1.00 81.06 172 LYS A C 1
ATOM 1314 O O . LYS A 1 172 ? -17.382 -0.428 35.219 1.00 81.06 172 LYS A O 1
ATOM 1319 N N . SER A 1 173 ? -19.459 -0.826 35.971 1.00 89.06 173 SER A N 1
ATOM 1320 C CA . SER A 1 173 ? -19.401 -2.275 35.828 1.00 89.06 173 SER A CA 1
ATOM 1321 C C . SER A 1 173 ? -20.170 -2.708 34.590 1.00 89.06 173 SER A C 1
ATOM 1323 O O . SER A 1 173 ? -21.339 -2.352 34.444 1.00 89.06 173 SER A O 1
ATOM 1325 N N . SER A 1 174 ? -19.548 -3.502 33.726 1.00 93.00 174 SER A N 1
ATOM 1326 C CA . SER A 1 174 ? -20.195 -4.090 32.551 1.00 93.00 174 SER A CA 1
ATOM 1327 C C . SER A 1 174 ? -20.246 -5.609 32.680 1.00 93.00 174 SER A C 1
ATOM 1329 O O . SER A 1 174 ? -19.328 -6.225 33.217 1.00 93.00 174 SER A O 1
ATOM 1331 N N . PHE A 1 175 ? -21.334 -6.223 32.217 1.00 94.94 175 PHE A N 1
ATOM 1332 C CA . PHE A 1 175 ? -21.468 -7.677 32.161 1.00 94.94 175 PHE A CA 1
ATOM 1333 C C . PHE A 1 175 ? -21.245 -8.137 30.723 1.00 94.94 175 PHE A C 1
ATOM 1335 O O . PHE A 1 175 ? -21.982 -7.746 29.821 1.00 94.94 175 PHE A O 1
ATOM 1342 N N . VAL A 1 176 ? -20.233 -8.972 30.509 1.00 95.38 176 VAL A N 1
ATOM 1343 C CA . VAL A 1 176 ? -19.885 -9.534 29.202 1.00 95.38 176 VAL A CA 1
ATOM 1344 C C . VAL A 1 176 ? -20.194 -11.023 29.202 1.00 95.38 176 VAL A C 1
ATOM 1346 O O . VAL A 1 176 ? -19.775 -11.760 30.094 1.00 95.38 176 VAL A O 1
ATOM 1349 N N . ARG A 1 177 ? -20.920 -11.484 28.184 1.00 94.38 177 ARG A N 1
ATOM 1350 C CA . ARG A 1 177 ? -21.152 -12.910 27.943 1.00 94.38 177 ARG A CA 1
ATOM 1351 C C . ARG A 1 177 ? -20.000 -13.468 27.113 1.00 94.38 177 ARG A C 1
ATOM 1353 O O . ARG A 1 177 ? -19.800 -13.051 25.978 1.00 94.38 177 ARG A O 1
ATOM 1360 N N . TYR A 1 178 ? -19.263 -14.414 27.677 1.00 92.31 178 TYR A N 1
ATOM 1361 C CA . TYR A 1 178 ? -18.126 -15.070 27.050 1.00 92.31 178 TYR A CA 1
ATOM 1362 C C . TYR A 1 178 ? -18.447 -16.533 26.749 1.00 92.31 178 TYR A C 1
ATOM 1364 O O . TYR A 1 178 ? -18.848 -17.288 27.636 1.00 92.31 178 TYR A O 1
ATOM 1372 N N . THR A 1 179 ? -18.229 -16.935 25.501 1.00 92.12 179 THR A N 1
ATOM 1373 C CA . THR A 1 179 ? -18.322 -18.330 25.061 1.00 92.12 179 THR A CA 1
ATOM 1374 C C . THR A 1 179 ? -16.898 -18.836 24.829 1.00 92.12 179 THR A C 1
ATOM 1376 O O . THR A 1 179 ? -16.244 -18.350 23.905 1.00 92.12 179 THR A O 1
ATOM 1379 N N . PRO A 1 180 ? -16.377 -19.754 25.662 1.00 90.06 180 PRO A N 1
ATOM 1380 C CA . PRO A 1 180 ? -15.035 -20.294 25.477 1.00 90.06 180 PRO A CA 1
ATOM 1381 C C . PRO A 1 180 ? -14.907 -21.067 24.158 1.00 90.06 180 PRO A C 1
ATOM 1383 O O . PRO A 1 180 ? -15.778 -21.866 23.818 1.00 90.06 180 PRO A O 1
ATOM 1386 N N . SER A 1 181 ? -13.797 -20.877 23.441 1.00 86.62 181 SER A N 1
ATOM 1387 C CA . SER A 1 181 ? -13.475 -21.668 22.241 1.00 86.62 181 SER A CA 1
ATOM 1388 C C . SER A 1 181 ? -13.105 -23.116 22.577 1.00 86.62 181 SER A C 1
ATOM 1390 O O . SER A 1 181 ? -13.364 -24.023 21.790 1.00 86.62 181 SER A O 1
ATOM 1392 N N . GLN A 1 182 ? -12.531 -23.347 23.760 1.00 84.38 182 GLN A N 1
ATOM 1393 C CA . GLN A 1 182 ? -12.198 -24.673 24.269 1.00 84.38 182 GLN A CA 1
ATOM 1394 C C . GLN A 1 182 ? -13.315 -25.173 25.194 1.00 84.38 182 GLN A C 1
ATOM 1396 O O . GLN A 1 182 ? -13.454 -24.705 26.322 1.00 84.38 182 GLN A O 1
ATOM 1401 N N . GLN A 1 183 ? -14.104 -26.135 24.712 1.00 75.62 183 GLN A N 1
ATOM 1402 C CA . GLN A 1 183 ? -15.282 -26.669 25.415 1.00 75.62 183 GLN A CA 1
ATOM 1403 C C . GLN A 1 183 ? -14.989 -27.925 26.263 1.00 75.62 183 GLN A C 1
ATOM 1405 O O . GLN A 1 183 ? -15.899 -28.510 26.837 1.00 75.62 183 GLN A O 1
ATOM 1410 N N . ASN A 1 184 ? -13.720 -28.330 26.400 1.00 75.94 184 ASN A N 1
ATOM 1411 C CA . ASN A 1 184 ? -13.328 -29.566 27.099 1.00 75.94 184 ASN A CA 1
ATOM 1412 C C . ASN A 1 184 ? -13.402 -29.499 28.640 1.00 75.94 184 ASN A C 1
ATOM 1414 O O . ASN A 1 184 ? -13.015 -30.457 29.304 1.00 75.94 184 ASN A O 1
ATOM 1418 N N . GLY A 1 185 ? -13.843 -28.388 29.235 1.00 68.75 185 GLY A N 1
ATOM 1419 C CA . GLY A 1 185 ? -13.883 -28.224 30.689 1.00 68.75 185 GLY A CA 1
ATOM 1420 C C . GLY A 1 185 ? -15.230 -27.710 31.176 1.00 68.75 185 GLY A C 1
ATOM 1421 O O . GLY A 1 185 ? -15.638 -26.653 30.714 1.00 68.75 185 GLY A O 1
ATOM 1422 N N . SER A 1 186 ? -15.825 -28.441 32.136 1.00 63.41 186 SER A N 1
ATOM 1423 C CA . SER A 1 186 ? -17.072 -28.201 32.897 1.00 63.41 186 SER A CA 1
ATOM 1424 C C . SER A 1 186 ? -18.252 -27.679 32.068 1.00 63.41 186 SER A C 1
ATOM 1426 O O . SER A 1 186 ? -18.166 -26.601 31.498 1.00 63.41 186 SER A O 1
ATOM 1428 N N . GLY A 1 187 ? -19.366 -28.424 32.043 1.00 67.25 187 GLY A N 1
ATOM 1429 C CA . GLY A 1 187 ? -20.517 -28.312 31.121 1.00 67.25 187 GLY A CA 1
ATOM 1430 C C . GLY A 1 187 ? -21.327 -27.004 31.088 1.00 67.25 187 GLY A C 1
ATOM 1431 O O . GLY A 1 187 ? -22.522 -27.028 30.811 1.00 67.25 187 GLY A O 1
ATOM 1432 N N . MET A 1 188 ? -20.709 -25.858 31.359 1.00 70.62 188 MET A N 1
ATOM 1433 C CA . MET A 1 188 ? -21.266 -24.533 31.165 1.00 70.62 188 MET A CA 1
ATOM 1434 C C . MET A 1 188 ? -20.722 -23.930 29.864 1.00 70.62 188 MET A C 1
ATOM 1436 O O . MET A 1 188 ? -19.590 -23.453 29.786 1.00 70.62 188 MET A O 1
ATOM 1440 N N . ASN A 1 189 ? -21.573 -23.920 28.839 1.00 82.62 189 ASN A N 1
ATOM 1441 C CA . ASN A 1 189 ? -21.228 -23.462 27.489 1.00 82.62 189 ASN A CA 1
ATOM 1442 C C . ASN A 1 189 ? -20.911 -21.956 27.413 1.00 82.62 189 ASN A C 1
ATOM 1444 O O . ASN A 1 189 ? -20.302 -21.497 26.451 1.00 82.62 189 ASN A O 1
ATOM 1448 N N . GLN A 1 190 ? -21.342 -21.168 28.402 1.00 88.88 190 GLN A N 1
ATOM 1449 C CA . GLN A 1 190 ? -21.194 -19.713 28.428 1.00 88.88 190 GLN A CA 1
ATOM 1450 C C . GLN A 1 190 ? -20.925 -19.221 29.848 1.00 88.88 190 GLN A C 1
ATOM 1452 O O . GLN A 1 190 ? -21.457 -19.761 30.812 1.00 88.88 190 GLN A O 1
ATOM 1457 N N . ARG A 1 191 ? -20.133 -18.158 29.978 1.00 89.69 191 ARG A N 1
ATOM 1458 C CA . ARG A 1 191 ? -19.793 -17.509 31.250 1.00 89.69 191 ARG A CA 1
ATOM 1459 C C . ARG A 1 191 ? -20.212 -16.044 31.191 1.00 89.69 191 ARG A C 1
ATOM 1461 O O . ARG A 1 191 ? -20.005 -15.394 30.171 1.00 89.69 191 ARG A O 1
ATOM 1468 N N . ILE A 1 192 ? -20.790 -15.512 32.265 1.00 92.88 192 ILE A N 1
ATOM 1469 C CA . ILE A 1 192 ? -21.087 -14.077 32.390 1.00 92.88 192 ILE A CA 1
ATOM 1470 C C . ILE A 1 192 ? -20.015 -13.466 33.290 1.00 92.88 192 ILE A C 1
ATOM 1472 O O . ILE A 1 192 ? -19.881 -13.855 34.447 1.00 92.88 192 ILE A O 1
ATOM 1476 N N . ILE A 1 193 ? -19.233 -12.535 32.747 1.00 93.62 193 ILE A N 1
ATOM 1477 C CA . ILE A 1 193 ? -18.103 -11.894 33.422 1.00 93.62 193 ILE A CA 1
ATOM 1478 C C . ILE A 1 193 ? -18.493 -10.458 33.750 1.00 93.62 193 ILE A C 1
ATOM 1480 O O . ILE A 1 193 ? -18.849 -9.693 32.856 1.00 93.62 193 ILE A O 1
ATOM 1484 N N . LYS A 1 194 ? -18.400 -10.080 35.025 1.00 95.06 194 LYS A N 1
ATOM 1485 C CA . LYS A 1 194 ? -18.522 -8.686 35.455 1.00 95.06 194 LYS A CA 1
ATOM 1486 C C . LYS A 1 194 ? -17.143 -8.027 35.383 1.00 95.06 194 LYS A C 1
ATOM 1488 O O . LYS A 1 194 ? -16.244 -8.419 36.118 1.00 95.06 194 LYS A O 1
ATOM 1493 N N . ILE A 1 195 ? -16.986 -7.038 34.511 1.00 94.56 195 ILE A N 1
ATOM 1494 C CA . ILE A 1 195 ? -15.773 -6.230 34.369 1.00 94.56 195 ILE A CA 1
ATOM 1495 C C . ILE A 1 195 ? -16.009 -4.905 35.090 1.00 94.56 195 ILE A C 1
ATOM 1497 O O . ILE A 1 195 ? -16.946 -4.181 34.753 1.00 94.56 195 ILE A O 1
ATOM 1501 N N . THR A 1 196 ? -15.174 -4.601 36.081 1.00 92.69 196 THR A N 1
ATOM 1502 C CA . THR A 1 196 ? -15.190 -3.346 36.847 1.00 92.69 196 THR A CA 1
ATOM 1503 C C . THR A 1 196 ? -13.877 -2.606 36.648 1.00 92.69 196 THR A C 1
ATOM 1505 O O . THR A 1 196 ? -12.813 -3.205 36.797 1.00 92.69 196 THR A O 1
ATOM 1508 N N . GLU A 1 197 ? -13.954 -1.316 36.331 1.00 88.19 197 GLU A N 1
ATOM 1509 C CA . GLU A 1 197 ? -12.792 -0.425 36.287 1.00 88.19 197 GLU A CA 1
ATOM 1510 C C . GLU A 1 197 ? -12.206 -0.257 37.699 1.00 88.19 197 GLU A C 1
ATOM 1512 O O . GLU A 1 197 ? -12.945 -0.030 38.659 1.00 88.19 197 GLU A O 1
ATOM 1517 N N . VAL A 1 198 ? -10.889 -0.431 37.833 1.00 87.81 198 VAL A N 1
ATOM 1518 C CA . VAL A 1 198 ? -10.175 -0.223 39.099 1.00 87.81 198 VAL A CA 1
ATOM 1519 C C . VAL A 1 198 ? -9.918 1.272 39.254 1.00 87.81 198 VAL A C 1
ATOM 1521 O O . VAL A 1 198 ? -9.451 1.913 38.318 1.00 87.81 198 VAL A O 1
ATOM 1524 N N . VAL A 1 199 ? -10.231 1.822 40.427 1.00 86.12 199 VAL A N 1
ATOM 1525 C CA . VAL A 1 199 ? -9.978 3.234 40.738 1.00 86.12 199 VAL A CA 1
ATOM 1526 C C . VAL A 1 199 ? -8.466 3.458 40.839 1.00 86.12 199 VAL A C 1
ATOM 1528 O O . VAL A 1 199 ? -7.809 2.835 41.672 1.00 86.12 199 VAL A O 1
ATOM 1531 N N . GLU A 1 200 ? -7.924 4.318 39.977 1.00 82.88 200 GLU A N 1
ATOM 1532 C CA . GLU A 1 200 ? -6.508 4.708 39.964 1.00 82.88 200 GLU A CA 1
ATOM 1533 C C . GLU A 1 200 ? -6.238 5.847 40.965 1.00 82.88 200 GLU A C 1
ATOM 1535 O O . GLU A 1 200 ? -7.088 6.719 41.164 1.00 82.88 200 GLU A O 1
ATOM 1540 N N . ASP A 1 201 ? -5.060 5.844 41.601 1.00 86.56 201 ASP A N 1
ATOM 1541 C CA . ASP A 1 201 ? -4.657 6.898 42.539 1.00 86.56 201 ASP A CA 1
ATOM 1542 C C . ASP A 1 201 ? -4.295 8.183 41.767 1.00 86.56 201 ASP A C 1
ATOM 1544 O O . ASP A 1 201 ? -3.376 8.163 40.941 1.00 86.56 201 ASP A O 1
ATOM 1548 N N . PRO A 1 202 ? -4.964 9.324 42.031 1.00 85.50 202 PRO A N 1
ATOM 1549 C CA . PRO A 1 202 ? -4.685 10.583 41.341 1.00 85.50 202 PRO A CA 1
ATOM 1550 C C . PRO A 1 202 ? -3.271 11.139 41.584 1.00 85.50 202 PRO A C 1
ATOM 1552 O O . PRO A 1 202 ? -2.841 12.032 40.852 1.00 85.50 202 PRO A O 1
ATOM 1555 N N . MET A 1 203 ? -2.552 10.651 42.599 1.00 87.62 203 MET A N 1
ATOM 1556 C CA . MET A 1 203 ? -1.182 11.061 42.924 1.00 87.62 203 MET A CA 1
ATOM 1557 C C . MET A 1 203 ? -0.121 10.057 42.452 1.00 87.62 203 MET A C 1
ATOM 1559 O O . MET A 1 203 ? 1.074 10.310 42.635 1.00 87.62 203 MET A O 1
ATOM 1563 N N . GLU A 1 204 ? -0.519 8.943 41.827 1.00 87.31 204 GLU A N 1
ATOM 1564 C CA . GLU A 1 204 ? 0.430 7.969 41.293 1.00 87.31 204 GLU A CA 1
ATOM 1565 C C . GLU A 1 204 ? 1.154 8.546 40.056 1.00 87.31 204 GLU A C 1
ATOM 1567 O O . GLU A 1 204 ? 0.517 8.959 39.081 1.00 87.31 204 GLU A O 1
ATOM 1572 N N . PRO A 1 205 ? 2.499 8.600 40.046 1.00 89.50 205 PRO A N 1
ATOM 1573 C CA . PRO A 1 205 ? 3.244 9.059 38.878 1.00 89.50 205 PRO A CA 1
ATOM 1574 C C . PRO A 1 205 ? 3.184 8.037 37.721 1.00 89.50 205 PRO A C 1
ATOM 1576 O O . PRO A 1 205 ? 2.956 6.848 37.948 1.00 89.50 205 PRO A O 1
ATOM 1579 N N . PRO A 1 206 ? 3.474 8.441 36.465 1.00 90.94 206 PRO A N 1
ATOM 1580 C CA . PRO A 1 206 ? 3.480 7.522 35.326 1.00 90.94 206 PRO A CA 1
ATOM 1581 C C . PRO A 1 206 ? 4.382 6.293 35.542 1.00 90.94 206 PRO A C 1
ATOM 1583 O O . PRO A 1 206 ? 5.592 6.416 35.738 1.00 90.94 206 PRO A O 1
ATOM 1586 N N . ARG A 1 207 ? 3.799 5.092 35.440 1.00 93.06 207 ARG A N 1
ATOM 1587 C CA . ARG A 1 207 ? 4.466 3.812 35.755 1.00 93.06 207 ARG A CA 1
ATOM 1588 C C . ARG A 1 207 ? 5.585 3.411 34.783 1.00 93.06 207 ARG A C 1
ATOM 1590 O O . ARG A 1 207 ? 6.484 2.661 35.161 1.00 93.06 207 ARG A O 1
ATOM 1597 N N . PHE A 1 208 ? 5.544 3.871 33.528 1.00 94.62 208 PHE A N 1
ATOM 1598 C CA . PHE A 1 208 ? 6.434 3.402 32.454 1.00 94.62 208 PHE A CA 1
ATOM 1599 C C . PHE A 1 208 ? 7.259 4.526 31.814 1.00 94.62 208 PHE A C 1
ATOM 1601 O O . PHE A 1 208 ? 6.797 5.651 31.647 1.00 94.62 208 PHE A O 1
ATOM 1608 N N . LYS A 1 209 ? 8.487 4.193 31.392 1.00 95.19 209 LYS A N 1
ATOM 1609 C CA . LYS A 1 209 ? 9.392 5.103 30.668 1.00 95.19 209 LYS A CA 1
ATOM 1610 C C . LYS A 1 209 ? 9.163 5.031 29.155 1.00 95.19 209 LYS A C 1
ATOM 1612 O O . LYS A 1 209 ? 8.885 3.964 28.611 1.00 95.19 209 LYS A O 1
ATOM 1617 N N . HIS A 1 210 ? 9.377 6.143 28.451 1.00 95.06 210 HIS A N 1
ATOM 1618 C CA . HIS A 1 210 ? 9.311 6.179 26.987 1.00 95.06 210 HIS A CA 1
ATOM 1619 C C . HIS A 1 210 ? 10.511 5.457 26.349 1.00 95.06 210 HIS A C 1
ATOM 1621 O O . HIS A 1 210 ? 11.659 5.864 26.533 1.00 95.06 210 HIS A O 1
ATOM 1627 N N . LYS A 1 211 ? 10.250 4.413 25.550 1.00 96.00 211 LYS A N 1
ATOM 1628 C CA . LYS A 1 211 ? 11.270 3.676 24.786 1.00 96.00 211 LYS A CA 1
ATOM 1629 C C . LYS A 1 211 ? 11.216 4.066 23.308 1.00 96.00 211 LYS A C 1
ATOM 1631 O O . LYS A 1 211 ? 10.162 3.984 22.686 1.00 96.00 211 LYS A O 1
ATOM 1636 N N . LYS A 1 212 ? 12.357 4.456 22.729 1.00 96.69 212 LYS A N 1
ATOM 1637 C CA . LYS A 1 212 ? 12.482 4.691 21.281 1.00 96.69 212 LYS A CA 1
ATOM 1638 C C . LYS A 1 212 ? 12.700 3.354 20.575 1.00 96.69 212 LYS A C 1
ATOM 1640 O O . LYS A 1 212 ? 13.672 2.661 20.860 1.00 96.69 212 LYS A O 1
ATOM 1645 N N . ILE A 1 213 ? 11.790 3.002 19.677 1.00 95.00 213 ILE A N 1
ATOM 1646 C CA . ILE A 1 213 ? 11.843 1.784 18.860 1.00 95.00 213 ILE A CA 1
ATOM 1647 C C . ILE A 1 213 ? 12.107 2.231 17.413 1.00 95.00 213 ILE A C 1
ATOM 1649 O O . ILE A 1 213 ? 11.559 3.265 17.009 1.00 95.00 213 ILE A O 1
ATOM 1653 N N . PRO A 1 214 ? 12.956 1.529 16.633 1.00 97.00 214 PRO A N 1
ATOM 1654 C CA . PRO A 1 214 ? 13.083 1.810 15.207 1.00 97.00 214 PRO A CA 1
ATOM 1655 C C . PRO A 1 214 ? 11.717 1.701 14.527 1.00 97.00 214 PRO A C 1
ATOM 1657 O O . PRO A 1 214 ? 10.836 0.966 14.979 1.00 97.00 214 PRO A O 1
ATOM 1660 N N . ARG A 1 215 ? 11.524 2.447 13.437 1.00 95.31 215 ARG A N 1
ATOM 1661 C CA . ARG A 1 215 ? 10.285 2.322 12.668 1.00 95.31 215 ARG A CA 1
ATOM 1662 C C . ARG A 1 215 ? 10.175 0.891 12.143 1.00 95.31 215 ARG A C 1
ATOM 1664 O O . ARG A 1 215 ? 11.166 0.331 11.680 1.00 95.31 215 ARG A O 1
ATOM 1671 N N . GLY A 1 216 ? 8.977 0.318 12.249 1.00 94.06 216 GLY A N 1
ATOM 1672 C CA . GLY A 1 216 ? 8.676 -0.977 11.647 1.00 94.06 216 GLY A CA 1
ATOM 1673 C C . GLY A 1 216 ? 8.853 -0.942 10.124 1.00 94.06 216 GLY A C 1
ATOM 1674 O O . GLY A 1 216 ? 8.993 0.145 9.548 1.00 94.06 216 GLY A O 1
ATOM 1675 N N . PRO A 1 217 ? 8.844 -2.113 9.465 1.00 94.44 217 PRO A N 1
ATOM 1676 C CA . PRO A 1 217 ? 8.880 -2.163 8.011 1.00 94.44 217 PRO A CA 1
ATOM 1677 C C . PRO A 1 217 ? 7.709 -1.353 7.427 1.00 94.44 217 PRO A C 1
ATOM 1679 O O . PRO A 1 217 ? 6.634 -1.300 8.036 1.00 94.44 217 PRO A O 1
ATOM 1682 N N . PRO A 1 218 ? 7.900 -0.694 6.272 1.00 93.31 218 PRO A N 1
ATOM 1683 C CA . PRO A 1 218 ? 6.797 -0.046 5.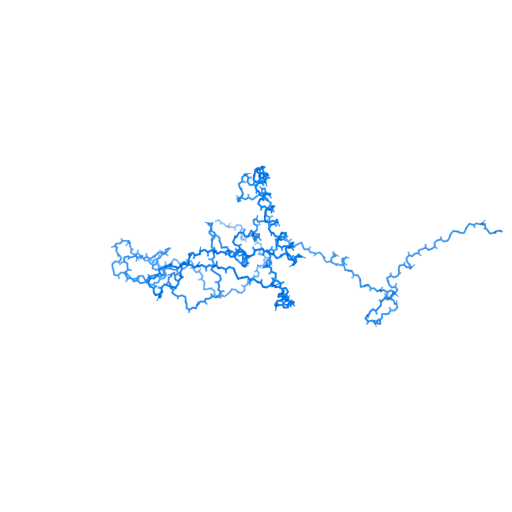579 1.00 93.31 218 PRO A CA 1
ATOM 1684 C C . PRO A 1 218 ? 5.779 -1.093 5.111 1.00 93.31 218 PRO A C 1
ATOM 1686 O O . PRO A 1 218 ? 6.039 -2.298 5.119 1.00 93.31 218 PRO A O 1
ATOM 1689 N N . SER A 1 219 ? 4.615 -0.625 4.664 1.00 91.31 219 SER A N 1
ATOM 1690 C CA . SER A 1 219 ? 3.709 -1.479 3.899 1.00 91.31 219 SER A CA 1
ATOM 1691 C C . SER A 1 219 ? 4.435 -2.057 2.673 1.00 91.31 219 SER A C 1
ATOM 1693 O O . SER A 1 219 ? 5.331 -1.381 2.151 1.00 91.31 219 SER A O 1
ATOM 1695 N N . PRO A 1 220 ? 4.047 -3.253 2.193 1.00 91.69 220 PRO A N 1
ATOM 1696 C CA . PRO A 1 220 ? 4.638 -3.830 0.992 1.00 91.69 220 PRO A CA 1
ATOM 1697 C C . PRO A 1 220 ? 4.614 -2.817 -0.165 1.00 91.69 220 PRO A C 1
ATOM 1699 O O . PRO A 1 220 ? 3.664 -2.029 -0.269 1.00 91.69 220 PRO A O 1
ATOM 1702 N N . PRO A 1 221 ? 5.681 -2.755 -0.981 1.00 91.56 221 PRO A N 1
ATOM 1703 C CA . PRO A 1 221 ? 5.757 -1.791 -2.065 1.00 91.56 221 PRO A CA 1
ATOM 1704 C C . PRO A 1 221 ? 4.699 -2.121 -3.128 1.00 91.56 221 PRO A C 1
ATOM 1706 O O . PRO A 1 221 ? 4.580 -3.282 -3.519 1.00 91.56 221 PRO A O 1
ATOM 1709 N N . PRO A 1 222 ? 3.946 -1.125 -3.622 1.00 92.50 222 PRO A N 1
ATOM 1710 C CA . PRO A 1 222 ? 3.002 -1.359 -4.703 1.00 92.50 222 PRO A CA 1
ATOM 1711 C C . PRO A 1 222 ? 3.744 -1.661 -6.019 1.00 92.50 222 PRO A C 1
ATOM 1713 O O . PRO A 1 222 ? 4.863 -1.169 -6.219 1.00 92.50 222 PRO A O 1
ATOM 1716 N N . PRO A 1 223 ? 3.125 -2.414 -6.946 1.00 94.56 223 PRO A N 1
ATOM 1717 C CA . PRO A 1 223 ? 3.651 -2.603 -8.293 1.00 94.56 223 PRO A CA 1
ATOM 1718 C C . PRO A 1 223 ? 3.866 -1.268 -9.012 1.00 94.56 223 PRO A C 1
ATOM 1720 O O . PRO A 1 223 ? 3.055 -0.345 -8.928 1.00 94.56 223 PRO A O 1
ATOM 1723 N N . ILE A 1 224 ? 4.980 -1.159 -9.737 1.00 94.38 224 ILE A N 1
ATOM 1724 C CA . ILE A 1 224 ? 5.329 0.056 -10.472 1.00 94.38 224 ILE A CA 1
ATOM 1725 C C . ILE A 1 224 ? 4.842 -0.080 -11.915 1.00 94.38 224 ILE A C 1
ATOM 1727 O O . ILE A 1 224 ? 5.474 -0.735 -12.741 1.00 94.38 224 ILE A O 1
ATOM 1731 N N . LEU A 1 225 ? 3.729 0.582 -12.218 1.00 94.12 225 LEU A N 1
ATOM 1732 C CA . LEU A 1 225 ? 3.107 0.590 -13.539 1.00 94.12 225 LEU A CA 1
ATOM 1733 C C . LEU A 1 225 ? 3.675 1.745 -14.378 1.00 94.12 225 LEU A C 1
ATOM 1735 O O . LEU A 1 225 ? 3.247 2.892 -14.258 1.00 94.12 225 LEU A O 1
ATOM 1739 N N . ARG A 1 226 ? 4.694 1.460 -15.196 1.00 92.75 226 ARG A N 1
ATOM 1740 C CA . ARG A 1 226 ? 5.321 2.430 -16.112 1.00 92.75 226 ARG A CA 1
ATOM 1741 C C . ARG A 1 226 ? 5.004 2.082 -17.558 1.00 92.75 226 ARG A C 1
ATOM 1743 O O . ARG A 1 226 ? 4.786 0.923 -17.894 1.00 92.75 226 ARG A O 1
ATOM 1750 N N . SER A 1 227 ? 5.060 3.090 -18.423 1.00 93.06 227 SER A N 1
ATOM 1751 C CA . SER A 1 227 ? 5.183 2.836 -19.854 1.00 93.06 227 SER A CA 1
ATOM 1752 C C . SER A 1 227 ? 6.489 2.082 -20.153 1.00 93.06 227 SER A C 1
ATOM 1754 O O . SER A 1 227 ? 7.445 2.172 -19.371 1.00 93.06 227 SER A O 1
ATOM 1756 N N . PRO A 1 228 ? 6.557 1.352 -21.280 1.00 94.50 228 PRO A N 1
ATOM 1757 C CA . PRO A 1 228 ? 7.785 0.695 -21.704 1.00 94.50 228 PRO A CA 1
ATOM 1758 C C . PRO A 1 228 ? 8.972 1.674 -21.715 1.00 94.50 228 PRO A C 1
ATOM 1760 O O . PRO A 1 228 ? 8.813 2.821 -22.155 1.00 94.50 228 PRO A O 1
ATOM 1763 N N . PRO A 1 229 ? 10.155 1.258 -21.226 1.00 94.31 229 PRO A N 1
ATOM 1764 C CA . PRO A 1 229 ? 11.307 2.142 -21.127 1.00 94.31 229 PRO A CA 1
ATOM 1765 C C . PRO A 1 229 ? 11.699 2.654 -22.514 1.00 94.31 229 PRO A C 1
ATOM 1767 O O . PRO A 1 229 ? 11.900 1.882 -23.454 1.00 94.31 229 PRO A O 1
ATOM 1770 N N . ARG A 1 230 ? 11.818 3.978 -22.645 1.00 93.56 230 ARG A N 1
ATOM 1771 C CA . ARG A 1 230 ? 12.324 4.598 -23.872 1.00 93.56 230 ARG A CA 1
ATOM 1772 C C . ARG A 1 230 ? 13.812 4.286 -24.000 1.00 93.56 230 ARG A C 1
ATOM 1774 O O . ARG A 1 230 ? 14.553 4.387 -23.024 1.00 93.56 230 ARG A O 1
ATOM 1781 N N . LYS A 1 231 ? 14.251 3.908 -25.201 1.00 93.75 231 LYS A N 1
ATOM 1782 C CA . LYS A 1 231 ? 15.666 3.643 -25.474 1.00 93.75 231 LYS A CA 1
ATOM 1783 C C . LYS A 1 231 ? 16.433 4.966 -25.447 1.00 93.75 231 LYS A C 1
ATOM 1785 O O . LYS A 1 231 ? 16.189 5.817 -26.297 1.00 93.75 231 LYS A O 1
ATOM 1790 N N . ALA A 1 232 ? 17.335 5.124 -24.482 1.00 92.75 232 ALA A N 1
ATOM 1791 C CA . ALA A 1 232 ? 18.236 6.269 -24.426 1.00 92.75 232 ALA A CA 1
ATOM 1792 C C . ALA A 1 232 ? 19.273 6.174 -25.551 1.00 92.75 232 ALA A C 1
ATOM 1794 O O . ALA A 1 232 ? 19.805 5.094 -25.828 1.00 92.75 232 ALA A O 1
ATOM 1795 N N . THR A 1 233 ? 19.571 7.300 -26.197 1.00 95.75 233 THR A N 1
ATOM 1796 C CA . THR A 1 233 ? 20.650 7.357 -27.194 1.00 95.75 233 THR A CA 1
ATOM 1797 C C . THR A 1 233 ? 21.986 7.674 -26.518 1.00 95.75 233 THR A C 1
ATOM 1799 O O . THR A 1 233 ? 22.034 8.377 -25.509 1.00 95.75 233 THR A O 1
ATOM 1802 N N . ALA A 1 234 ? 23.101 7.193 -27.078 1.00 95.31 234 ALA A N 1
ATOM 1803 C CA . ALA A 1 234 ? 24.432 7.501 -26.538 1.00 95.31 234 ALA A CA 1
ATOM 1804 C C . ALA A 1 234 ? 24.743 9.013 -26.566 1.00 95.31 234 ALA A C 1
ATOM 1806 O O . ALA A 1 234 ? 25.473 9.515 -25.712 1.00 95.31 234 ALA A O 1
ATOM 1807 N N . ALA A 1 235 ? 24.171 9.738 -27.534 1.00 95.06 235 ALA A N 1
ATOM 1808 C CA . ALA A 1 235 ? 24.276 11.191 -27.626 1.00 95.06 235 ALA A CA 1
ATOM 1809 C C . ALA A 1 235 ? 23.576 11.882 -26.447 1.00 95.06 235 ALA A C 1
ATOM 1811 O O . ALA A 1 235 ? 24.205 12.685 -25.764 1.00 95.06 235 ALA A O 1
ATOM 1812 N N . GLU A 1 236 ? 22.328 11.500 -26.157 1.00 95.38 236 GLU A N 1
ATOM 1813 C CA . GLU A 1 236 ? 21.564 12.007 -25.012 1.00 95.38 236 GLU A CA 1
ATOM 1814 C C . GLU A 1 236 ? 22.299 11.718 -23.697 1.00 95.38 236 GLU A C 1
ATOM 1816 O O . GLU A 1 236 ? 22.510 12.614 -22.885 1.00 95.38 236 GLU A O 1
ATOM 1821 N N . GLN A 1 237 ? 22.803 10.497 -23.507 1.00 94.69 237 GLN A N 1
ATOM 1822 C CA . GLN A 1 237 ? 23.556 10.163 -22.297 1.00 94.69 237 GLN A CA 1
ATOM 1823 C C . GLN A 1 237 ? 24.814 11.032 -22.120 1.00 94.69 237 GLN A C 1
ATOM 1825 O O . GLN A 1 237 ? 25.141 11.415 -20.997 1.00 94.69 237 GLN A O 1
ATOM 1830 N N . LYS A 1 238 ? 25.522 11.350 -23.213 1.00 94.56 238 LYS A N 1
ATOM 1831 C CA . LYS A 1 238 ? 26.711 12.214 -23.178 1.00 94.56 238 LYS A CA 1
ATOM 1832 C C . LYS A 1 238 ? 26.354 13.672 -22.890 1.00 94.56 238 LYS A C 1
ATOM 1834 O O . LYS A 1 238 ? 27.102 14.337 -22.182 1.00 94.56 238 LYS A O 1
ATOM 1839 N N . GLU A 1 239 ? 25.238 14.160 -23.420 1.00 95.94 239 GLU A N 1
ATOM 1840 C CA . GLU A 1 239 ? 24.737 15.513 -23.158 1.00 95.94 239 GLU A CA 1
ATOM 1841 C C . GLU A 1 239 ? 24.364 15.701 -21.683 1.00 95.94 239 GLU A C 1
ATOM 1843 O O . GLU A 1 239 ? 24.691 16.720 -21.078 1.00 95.94 239 GLU A O 1
ATOM 1848 N N . TRP A 1 240 ? 23.783 14.669 -21.068 1.00 95.50 240 TRP A N 1
ATOM 1849 C CA . TRP A 1 240 ? 23.450 14.654 -19.643 1.00 95.50 240 TRP A CA 1
ATOM 1850 C C . TRP A 1 240 ? 24.621 14.263 -18.725 1.00 95.50 240 TRP A C 1
ATOM 1852 O O . TRP A 1 240 ? 24.434 14.114 -17.514 1.00 95.50 240 TRP A O 1
ATOM 1862 N N . MET A 1 241 ? 25.840 14.115 -19.255 1.00 95.38 241 MET A N 1
ATOM 1863 C CA . MET A 1 241 ? 27.029 13.850 -18.445 1.00 95.38 241 MET A CA 1
ATOM 1864 C C . MET A 1 241 ? 27.465 15.124 -17.715 1.00 95.38 241 MET A C 1
ATOM 1866 O O . MET A 1 241 ? 28.167 15.971 -18.266 1.00 95.38 241 MET A O 1
ATOM 1870 N N . ILE A 1 242 ? 27.067 15.248 -16.448 1.00 94.44 242 ILE A N 1
ATOM 1871 C CA . ILE A 1 242 ? 27.383 16.415 -15.617 1.00 94.44 242 ILE A CA 1
ATOM 1872 C C . ILE A 1 242 ? 28.868 16.378 -15.204 1.00 94.44 242 ILE A C 1
ATOM 1874 O O . ILE A 1 242 ? 29.291 15.423 -14.541 1.00 94.44 242 ILE A O 1
ATOM 1878 N N . PRO A 1 243 ? 29.674 17.405 -15.541 1.00 91.94 243 PRO A N 1
ATOM 1879 C CA . PRO A 1 243 ? 31.068 17.479 -15.113 1.00 91.94 243 PRO A CA 1
ATOM 1880 C C . PRO A 1 243 ? 31.206 17.569 -13.583 1.00 91.94 243 PRO A C 1
ATOM 1882 O O . PRO A 1 243 ? 30.349 18.156 -12.917 1.00 91.94 243 PRO A O 1
ATOM 1885 N N . PRO A 1 244 ? 32.294 17.039 -12.993 1.00 91.75 244 PRO A N 1
ATOM 1886 C CA . PRO A 1 244 ? 32.517 17.138 -11.557 1.00 91.75 244 PRO A CA 1
ATOM 1887 C C . PRO A 1 244 ? 32.684 18.599 -11.122 1.00 91.75 244 PRO A C 1
ATOM 1889 O O . PRO A 1 244 ? 33.433 19.367 -11.725 1.00 91.75 244 PRO A O 1
ATOM 1892 N N . CYS A 1 245 ? 32.028 18.970 -10.023 1.00 90.50 245 CYS A N 1
ATOM 1893 C CA . CYS A 1 245 ? 32.112 20.321 -9.479 1.00 90.50 245 CYS A CA 1
ATOM 1894 C C . CYS A 1 245 ? 33.463 20.550 -8.786 1.00 90.50 245 CYS A C 1
ATOM 1896 O O . CYS A 1 245 ? 33.719 20.002 -7.711 1.00 90.50 245 CYS A O 1
ATOM 1898 N N . ILE A 1 246 ? 34.307 21.406 -9.364 1.00 90.06 246 ILE A N 1
ATOM 1899 C CA . ILE A 1 246 ? 35.555 21.863 -8.745 1.00 90.06 246 ILE A CA 1
ATOM 1900 C C . ILE A 1 246 ? 35.313 23.262 -8.188 1.00 90.06 246 ILE A C 1
ATOM 1902 O O . ILE A 1 246 ? 35.102 24.211 -8.937 1.00 90.06 246 ILE A O 1
ATOM 1906 N N . SER A 1 247 ? 35.289 23.384 -6.859 1.00 88.44 247 SER A N 1
ATOM 1907 C CA . SER A 1 247 ? 35.008 24.663 -6.206 1.00 88.44 247 SER A CA 1
ATOM 1908 C C . SER A 1 247 ? 36.294 25.409 -5.836 1.00 88.44 247 SER A C 1
ATOM 1910 O O . SER A 1 247 ? 37.253 24.802 -5.355 1.00 88.44 247 SER A O 1
ATOM 1912 N N . ASN A 1 248 ? 36.286 26.736 -5.998 1.00 87.12 248 ASN A N 1
ATOM 1913 C CA . ASN A 1 248 ? 37.408 27.612 -5.629 1.00 87.12 248 ASN A CA 1
ATOM 1914 C C . ASN A 1 248 ? 37.513 27.872 -4.114 1.00 87.12 248 ASN A C 1
ATOM 1916 O O . ASN A 1 248 ? 38.526 28.387 -3.653 1.00 87.12 248 ASN A O 1
ATOM 1920 N N . TRP A 1 249 ? 36.483 27.510 -3.342 1.00 89.12 249 TRP A N 1
ATOM 1921 C CA . TRP A 1 249 ? 36.387 27.810 -1.908 1.00 89.12 249 TRP A CA 1
ATOM 1922 C C . TRP A 1 249 ? 36.491 26.576 -1.015 1.00 89.12 249 TRP A C 1
ATOM 1924 O O . TRP A 1 249 ? 37.036 26.648 0.083 1.00 89.12 249 TRP A O 1
ATOM 1934 N N . LYS A 1 250 ? 35.943 25.437 -1.449 1.00 92.31 250 LYS A N 1
ATOM 1935 C CA . LYS A 1 250 ? 35.736 24.267 -0.594 1.00 92.31 250 LYS A CA 1
ATOM 1936 C C . LYS A 1 250 ? 36.298 22.995 -1.222 1.00 92.31 250 LYS A C 1
ATOM 1938 O O . LYS A 1 250 ? 35.848 22.538 -2.271 1.00 92.31 250 LYS A O 1
ATOM 1943 N N . ASN A 1 251 ? 37.241 22.374 -0.520 1.00 91.88 251 ASN A N 1
ATOM 1944 C CA . ASN A 1 251 ? 37.778 21.058 -0.853 1.00 91.88 251 ASN A CA 1
ATOM 1945 C C . ASN A 1 251 ? 37.735 20.157 0.386 1.00 91.88 251 ASN A C 1
ATOM 1947 O O . ASN A 1 251 ? 38.740 19.949 1.058 1.00 91.88 251 ASN A O 1
ATOM 1951 N N . ASN A 1 252 ? 36.545 19.644 0.708 1.00 93.00 252 ASN A N 1
ATOM 1952 C CA . ASN A 1 252 ? 36.301 18.862 1.926 1.00 93.00 252 ASN A CA 1
ATOM 1953 C C . ASN A 1 252 ? 37.195 17.628 2.073 1.00 93.00 252 ASN A C 1
ATOM 1955 O O . ASN A 1 252 ? 37.526 17.253 3.191 1.00 93.00 252 ASN A O 1
ATOM 1959 N N . LYS A 1 253 ? 37.523 16.972 0.957 1.00 93.38 253 LYS A N 1
ATOM 1960 C CA . LYS A 1 253 ? 38.311 15.734 0.938 1.00 93.38 253 LYS A CA 1
ATOM 1961 C C . LYS A 1 253 ? 39.805 15.985 0.709 1.00 93.38 253 LYS A C 1
ATOM 1963 O O . LYS A 1 253 ? 40.562 15.028 0.636 1.00 93.38 253 LYS A O 1
ATOM 1968 N N . GLY A 1 254 ? 40.227 17.247 0.581 1.00 92.88 254 GLY A N 1
ATOM 1969 C CA . GLY A 1 254 ? 41.636 17.613 0.433 1.00 92.88 254 GLY A CA 1
ATOM 1970 C C . GLY A 1 254 ? 42.301 17.095 -0.845 1.00 92.88 254 GLY A C 1
ATOM 1971 O O . GLY A 1 254 ? 43.514 16.925 -0.859 1.00 92.88 254 GLY A O 1
ATOM 1972 N N . PHE A 1 255 ? 41.545 16.835 -1.919 1.00 93.88 255 PHE A N 1
ATOM 1973 C CA . PHE A 1 255 ? 42.126 16.314 -3.159 1.00 93.88 255 PHE A CA 1
ATOM 1974 C C . PHE A 1 255 ? 43.143 17.288 -3.765 1.00 93.88 255 PHE A C 1
ATOM 1976 O O . PHE A 1 255 ? 42.877 18.491 -3.871 1.00 93.88 255 PHE A O 1
ATOM 1983 N N . THR A 1 256 ? 44.278 16.758 -4.221 1.00 93.25 256 THR A N 1
ATOM 1984 C CA . THR A 1 256 ? 45.250 17.509 -5.019 1.00 93.25 256 THR A CA 1
ATOM 1985 C C . THR A 1 256 ? 44.737 17.599 -6.450 1.00 93.25 256 THR A C 1
ATOM 1987 O O . THR A 1 256 ? 44.793 16.631 -7.203 1.00 93.25 256 THR A O 1
ATOM 1990 N N . ILE A 1 257 ? 44.189 18.760 -6.809 1.00 90.00 257 ILE A N 1
ATOM 1991 C CA . ILE A 1 257 ? 43.633 19.020 -8.140 1.00 90.00 257 ILE A CA 1
ATOM 1992 C C . ILE A 1 257 ? 44.662 19.838 -8.924 1.00 90.00 257 ILE A C 1
ATOM 1994 O O . ILE A 1 257 ? 45.088 20.883 -8.417 1.00 90.00 257 ILE A O 1
ATOM 1998 N N . PRO A 1 258 ? 45.061 19.400 -10.130 1.00 92.94 258 PRO A N 1
ATOM 1999 C CA . PRO A 1 258 ? 45.981 20.164 -10.957 1.00 92.94 258 PRO A CA 1
ATOM 2000 C C . PRO A 1 258 ? 45.355 21.507 -11.367 1.00 92.94 258 PRO A C 1
ATOM 2002 O O . PRO A 1 258 ? 44.130 21.678 -11.389 1.00 92.94 258 PRO A O 1
ATOM 2005 N N . LEU A 1 259 ? 46.209 22.497 -11.629 1.00 88.75 259 LEU A N 1
ATOM 2006 C CA . LEU A 1 259 ? 45.781 23.884 -11.831 1.00 88.75 259 LEU A CA 1
ATOM 2007 C C . LEU A 1 259 ? 44.868 24.049 -13.055 1.00 88.75 259 LEU A C 1
ATOM 2009 O O . LEU A 1 259 ? 43.918 24.826 -12.993 1.00 88.75 259 LEU A O 1
ATOM 2013 N N . ASP A 1 260 ? 45.101 23.276 -14.120 1.00 88.81 260 ASP A N 1
ATOM 2014 C CA . ASP A 1 260 ? 44.281 23.270 -15.336 1.00 88.81 260 ASP A CA 1
ATOM 2015 C C . ASP A 1 260 ? 42.820 22.910 -15.028 1.00 88.81 260 ASP A C 1
ATOM 2017 O O . ASP A 1 260 ? 41.905 23.603 -15.463 1.00 88.81 260 ASP A O 1
ATOM 2021 N N . LYS A 1 261 ? 42.582 21.878 -14.210 1.00 90.00 261 LYS A N 1
ATOM 2022 C CA . LYS A 1 261 ? 41.226 21.455 -13.830 1.00 90.00 261 LYS A CA 1
ATOM 2023 C C . LYS A 1 261 ? 40.581 22.391 -12.814 1.00 90.00 261 LYS A C 1
ATOM 2025 O O . LYS A 1 261 ? 39.365 22.546 -12.841 1.00 90.00 261 LYS A O 1
ATOM 2030 N N . ARG A 1 262 ? 41.364 23.053 -11.952 1.00 86.06 262 ARG A N 1
ATOM 2031 C CA . ARG A 1 262 ? 40.843 24.097 -11.045 1.00 86.06 262 ARG A CA 1
ATOM 2032 C C . ARG A 1 262 ? 40.319 25.311 -11.796 1.00 86.06 262 ARG A C 1
ATOM 2034 O O . ARG A 1 262 ? 39.266 25.829 -11.446 1.00 86.06 262 ARG A O 1
ATOM 2041 N N . LEU A 1 263 ? 41.043 25.737 -12.822 1.00 85.12 263 LEU A N 1
ATOM 2042 C CA . LEU A 1 263 ? 40.677 26.897 -13.628 1.00 85.12 263 LEU A CA 1
ATOM 2043 C C . LEU A 1 263 ? 39.676 26.547 -14.740 1.00 85.12 263 LEU A C 1
ATOM 2045 O O . LEU A 1 263 ? 39.046 27.445 -15.280 1.00 85.12 263 LEU A O 1
ATOM 2049 N N . ALA A 1 264 ? 39.477 25.262 -15.055 1.00 83.44 264 ALA A N 1
ATOM 2050 C CA . ALA A 1 264 ? 38.596 24.816 -16.139 1.00 83.44 264 ALA A CA 1
ATOM 2051 C C . ALA A 1 264 ? 37.127 25.247 -15.988 1.00 83.44 264 ALA A C 1
ATOM 2053 O O . ALA A 1 264 ? 36.443 25.428 -16.990 1.00 83.44 264 ALA A O 1
ATOM 2054 N N . ALA A 1 265 ? 36.634 25.401 -14.756 1.00 80.69 265 ALA A N 1
ATOM 2055 C CA . ALA A 1 265 ? 35.276 25.884 -14.493 1.00 80.69 265 ALA A CA 1
ATOM 2056 C C . ALA A 1 265 ? 35.178 27.425 -14.462 1.00 80.69 265 ALA A C 1
ATOM 2058 O O . ALA A 1 265 ? 34.086 27.970 -14.303 1.00 80.69 265 ALA A O 1
ATOM 2059 N N . ASP A 1 266 ? 36.305 28.136 -14.576 1.00 80.06 266 ASP A N 1
ATOM 2060 C CA . ASP A 1 266 ? 36.366 29.593 -14.497 1.00 80.06 266 ASP A CA 1
ATOM 2061 C C . ASP A 1 266 ? 36.115 30.223 -15.876 1.00 80.06 266 ASP A C 1
ATOM 2063 O O . ASP A 1 266 ? 36.996 30.304 -16.731 1.00 80.06 266 ASP A O 1
ATOM 2067 N N . GLY A 1 267 ? 34.886 30.697 -16.096 1.00 80.94 267 GLY A N 1
ATOM 2068 C CA . GLY A 1 267 ? 34.461 31.336 -17.347 1.00 80.94 267 GLY A CA 1
ATOM 2069 C C . GLY A 1 267 ? 35.079 32.714 -17.621 1.00 80.94 267 GLY A C 1
ATOM 2070 O O . GLY A 1 267 ? 34.703 33.352 -18.601 1.00 80.94 267 GLY A O 1
ATOM 2071 N N . ARG A 1 268 ? 36.016 33.201 -16.790 1.00 79.88 268 ARG A N 1
ATOM 2072 C CA . ARG A 1 268 ? 36.716 34.483 -17.004 1.00 79.88 268 ARG A CA 1
ATOM 2073 C C . ARG A 1 268 ? 37.449 34.554 -18.346 1.00 79.88 268 ARG A C 1
ATOM 2075 O O . ARG A 1 268 ? 37.496 35.624 -18.938 1.00 79.88 268 ARG A O 1
ATOM 2082 N N . GLY A 1 269 ? 37.955 33.428 -18.854 1.00 79.62 269 GLY A N 1
ATOM 2083 C CA . GLY A 1 269 ? 38.597 33.353 -20.175 1.00 79.62 269 GLY A CA 1
ATOM 2084 C C . GLY A 1 269 ? 37.637 33.470 -21.368 1.00 79.62 269 GLY A C 1
ATOM 2085 O O . GLY A 1 269 ? 38.099 33.622 -22.492 1.00 79.62 269 GLY A O 1
ATOM 2086 N N . LEU A 1 270 ? 36.320 33.407 -21.135 1.00 83.56 270 LEU A N 1
ATOM 2087 C CA . LEU A 1 270 ? 35.278 33.567 -22.157 1.00 83.56 270 LEU A CA 1
ATOM 2088 C C . LEU A 1 270 ? 34.712 35.005 -22.200 1.00 83.56 270 LEU A C 1
ATOM 2090 O O . LEU A 1 270 ? 33.770 35.275 -22.940 1.00 83.56 270 LEU A O 1
ATOM 2094 N N . GLN A 1 271 ? 35.245 35.928 -21.386 1.00 81.38 271 GLN A N 1
ATOM 2095 C CA . GLN A 1 271 ? 34.811 37.327 -21.320 1.00 81.38 271 GLN A CA 1
ATOM 2096 C C . GLN A 1 271 ? 35.691 38.213 -22.216 1.00 81.38 271 GLN A C 1
ATOM 2098 O O . GLN A 1 271 ? 36.828 38.515 -21.861 1.00 81.38 271 GLN A O 1
ATOM 2103 N N . ASP A 1 272 ? 35.156 38.689 -23.343 1.00 80.38 272 ASP A N 1
ATOM 2104 C CA . ASP A 1 272 ? 35.817 39.715 -24.161 1.00 80.38 272 ASP A CA 1
ATOM 2105 C C . ASP A 1 272 ? 35.595 41.112 -23.559 1.00 80.38 272 ASP A C 1
ATOM 2107 O O . ASP A 1 272 ? 34.521 41.712 -23.671 1.00 80.38 272 ASP A O 1
ATOM 2111 N N . VAL A 1 273 ? 36.628 41.667 -22.920 1.00 79.19 273 VAL A N 1
ATOM 2112 C CA . VAL A 1 273 ? 36.589 43.033 -22.376 1.00 79.19 273 VAL A CA 1
ATOM 2113 C C . VAL A 1 273 ? 36.873 44.034 -23.499 1.00 79.19 273 VAL A C 1
ATOM 2115 O O . VAL A 1 273 ? 38.017 44.366 -23.805 1.00 79.19 273 VAL A O 1
ATOM 2118 N N . ARG A 1 274 ? 35.810 44.534 -24.139 1.00 80.94 274 ARG A N 1
ATOM 2119 C CA . ARG A 1 274 ? 35.899 45.566 -25.183 1.00 80.94 274 ARG A CA 1
ATOM 2120 C C . ARG A 1 274 ? 35.941 46.968 -24.573 1.00 80.94 274 ARG A C 1
ATOM 2122 O O . ARG A 1 274 ? 34.907 47.550 -24.250 1.00 80.94 274 ARG A O 1
ATOM 2129 N N . THR A 1 275 ? 37.130 47.554 -24.485 1.00 77.88 275 THR A N 1
ATOM 2130 C CA . THR A 1 275 ? 37.302 48.944 -24.038 1.00 77.88 275 THR A CA 1
ATOM 2131 C C . THR A 1 275 ? 36.924 49.921 -25.156 1.00 77.88 275 THR A C 1
ATOM 2133 O O . THR A 1 275 ? 37.462 49.849 -26.261 1.00 77.88 275 THR A O 1
ATOM 2136 N N . ARG A 1 276 ? 36.001 50.854 -24.886 1.00 75.00 276 ARG A N 1
ATOM 2137 C CA . ARG A 1 276 ? 35.724 52.005 -25.762 1.00 75.00 276 ARG A CA 1
ATOM 2138 C C . ARG A 1 276 ? 36.402 53.238 -25.171 1.00 75.00 276 ARG A C 1
ATOM 2140 O O . ARG A 1 276 ? 35.922 53.774 -24.180 1.00 75.00 276 ARG A O 1
ATOM 2147 N N . TYR A 1 277 ? 37.505 53.679 -25.769 1.00 73.19 277 TYR A N 1
ATOM 2148 C CA . TYR A 1 277 ? 38.134 54.950 -25.409 1.00 73.19 277 TYR A CA 1
ATOM 2149 C C . TYR A 1 277 ? 37.401 56.095 -26.122 1.00 73.19 277 TYR A C 1
ATOM 2151 O O . TYR A 1 277 ? 37.513 56.244 -27.339 1.00 73.19 277 TYR A O 1
ATOM 2159 N N . SER A 1 278 ? 36.631 56.899 -25.386 1.00 70.19 278 SER A N 1
ATOM 2160 C CA . SER A 1 278 ? 36.171 58.208 -25.862 1.00 70.19 278 SER A CA 1
ATOM 2161 C C . SER A 1 278 ? 37.276 59.240 -25.628 1.00 70.19 278 SER A C 1
ATOM 2163 O O . SER A 1 278 ? 37.878 59.272 -24.557 1.00 70.19 278 SER A O 1
ATOM 2165 N N . HIS A 1 279 ? 37.555 60.075 -26.632 1.00 63.53 279 HIS A N 1
ATOM 2166 C CA . HIS A 1 279 ? 38.549 61.154 -26.583 1.00 63.53 279 HIS A CA 1
ATOM 2167 C C . HIS A 1 279 ? 38.099 62.300 -25.658 1.00 63.53 279 HIS A C 1
ATOM 2169 O O . HIS A 1 279 ? 37.797 63.401 -26.107 1.00 63.53 279 HIS A O 1
ATOM 2175 N N . THR 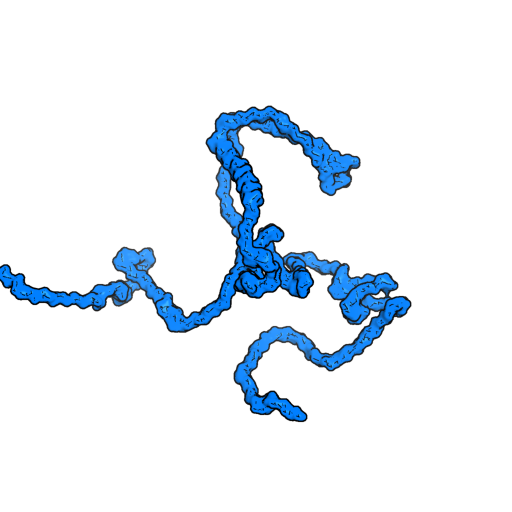A 1 280 ? 38.038 62.051 -24.357 1.00 61.22 280 THR A N 1
ATOM 2176 C CA . THR A 1 280 ? 37.860 63.084 -23.332 1.00 61.22 280 THR A CA 1
ATOM 2177 C C . THR A 1 280 ? 38.756 62.754 -22.148 1.00 61.22 280 THR A C 1
ATOM 2179 O O . THR A 1 280 ? 38.294 62.317 -21.099 1.00 61.22 280 THR A O 1
ATOM 2182 N N . SER A 1 281 ? 40.059 62.942 -22.343 1.00 59.91 281 SER A N 1
ATOM 2183 C CA . SER A 1 281 ? 40.995 63.213 -21.255 1.00 59.91 281 SER A CA 1
ATOM 2184 C C . SER A 1 281 ? 41.575 64.606 -21.495 1.00 59.91 281 SER A C 1
ATOM 2186 O O . SER A 1 281 ? 42.443 64.780 -22.355 1.00 59.91 281 SER A O 1
ATOM 2188 N N . ARG A 1 282 ? 41.045 65.599 -20.785 1.00 48.94 282 ARG A N 1
ATOM 2189 C CA . ARG A 1 282 ? 41.648 66.919 -20.624 1.00 48.94 282 ARG A CA 1
ATOM 2190 C C . ARG A 1 282 ? 41.452 67.357 -19.185 1.00 48.94 282 ARG A C 1
ATOM 2192 O O . ARG A 1 282 ? 40.366 67.044 -18.650 1.00 48.94 282 ARG A O 1
#

Secondary structure (DSSP, 8-state):
---GGGGSPPPS-PPP------PPP----------PPPTT--TT----SGGGGTT----TTS-S---GGGTTPPPSS---PPP--B-TTS-B-THHHHTTTS-TT-----SGGGTS-GGG-SSS-HHHHH-PPPPHHHHHHHHHHHHHHHHHHHHHHHHHH-TT--------EEEEEE--S---SSS-S-EEEEEEPPPPPTTPPPSS-----PPPPPSPPPP---PPPP---HHHHHHT-PPP---SS--TT-----HHHHHTT-GGGG--------S---

Sequence (282 aa):
MAALASLLPQPVHAPIEDEEEVQAPVTTALAPAVVIPPYGQRNGWRPSKQADFGDGGAYPECHVAQYPLDLGKKKANPGNTLALQVDAEGNVRYDAIAHQGHRDDRRVQSQFKDLVPIAHRSDLTDEDRQMERPSEEEVQATADRTRAALEKLVTGKIKAAQPKNVPDSTGKSSFVRYTPSQQNGSGMNQRIIKITEVVEDPMEPPRFKHKKIPRGPPSPPPPILRSPPRKATAAEQKEWMIPPCISNWKNNKGFTIPLDKRLAADGRGLQDVRTRYSHTSR

Foldseek 3Di:
DDDPVVVDDDDPDDPDDDDDDDDDDPDPDPDPQPPADDPPPCVPPDDDDLSNQPVHDDDPVHPDDDQNVPPPPDDPDDDPDDDFDADPVGHTCPCVVLCPQPDPPDDFDDDPLVVDPPVPRPPDDVVNVVPDDDDPVVVVVVVVVVVVVVCVVVVVVVCVVCLQDQPPLPWDKDWDKDADPDCPDDPDRIDIDIDTDDDDDSPDDDPDDDDDDPDDDDRRDGDDDDDDDDDDDPVNVVVPPDDDDQDPPDDPPPDDDDPCVNCVVPCPVVDDDDDDDDPDDD

Radius of gyration: 38.74 Å; chains: 1; bounding box: 73×122×98 Å

InterPro domains:
  IPR004015 SKI-interacting protein SKIP, SNW domain [PF02731] (175-275)
  IPR017862 SKI-interacting protein, SKIP [PTHR12096] (5-274)